Protein AF-0000000075206512 (afdb_homodimer)

InterPro domains:
  IPR005455 Profilin, eukaryotic type [PR00392] (3-12)
  IPR005455 Profilin, eukaryotic type [PR00392] (18-27)
  IPR005455 Profilin, eukaryotic type [PR00392] (36-56)
  IPR005455 Profilin, eukaryotic type [PR00392] (60-74)
  IPR005455 Profilin, eukaryotic type [PR00392] (108-125)
  IPR005455 Profilin, eukaryotic type [PR01640] (1-12)
  IPR005455 Profilin, eukaryotic type [PR01640] (24-37)
  IPR005455 Profilin, eukaryotic type [PR01640] (67-76)
  IPR005455 Profilin, eukaryotic type [PR01640] (79-94)
  IPR005455 Profilin, eukaryotic type [PR01640] (112-125)
  IPR005455 Profilin, eukaryotic type [PTHR11604] (1-125)
  IPR005455 Profilin, eukaryotic type [SM00392] (1-126)
  IPR005455 Profilin, eukaryotic type [cd00148] (2-126)
  IPR027310 Profilin conserved site [PS00414] (1-8)
  IPR036140 Profilin superfamily [SSF55770] (2-126)
  IPR048278 Profilin [PF00235] (1-126)

Organism: Armillaria gallica (NCBI:txid47427)

pLDDT: mean 97.28, std 2.45, range [83.38, 98.94]

Solvent-accessible surface area (backbone atoms only — not comparable to full-atom values): 12857 Å² total; per-residue (Å²): 131,56,60,48,46,48,39,52,44,59,38,38,36,31,74,41,28,74,41,35,34,35,29,35,66,88,55,60,77,71,26,53,36,90,90,57,56,65,48,72,68,37,50,49,50,56,50,50,24,59,76,40,40,70,57,34,53,73,72,28,47,58,54,59,90,40,71,24,45,44,74,47,60,50,86,50,38,38,34,29,32,47,88,71,24,35,35,46,32,37,51,42,79,48,34,32,41,39,36,30,28,46,63,92,44,50,62,84,67,34,46,56,48,56,48,4,48,37,41,33,36,40,73,75,72,43,132,56,61,50,48,47,37,52,44,60,38,38,35,30,74,42,28,74,42,32,34,34,30,35,67,90,55,61,76,69,26,52,36,89,89,56,58,63,48,72,67,37,51,47,51,57,50,50,24,60,77,40,39,69,57,33,53,72,71,28,46,56,55,60,89,40,70,24,44,44,75,46,62,51,86,50,40,37,34,28,32,48,88,70,24,34,36,45,32,38,52,41,78,47,33,32,41,40,34,29,28,47,63,89,44,49,64,83,69,33,47,56,48,55,47,4,46,35,39,34,36,40,73,75,73,42

Radius of gyration: 18.84 Å; Cα contacts (8 Å, |Δi|>4): 556; chains: 2; bounding box: 30×54×42 Å

Secondary structure (DSSP, 8-state):
--HHHIIIIIIGGGTS-SEEEEEETTS-EEEE-TT----HHHHHHHHHHTT-HHHHHHH-EEETTEEEEEEEE-SSEEEEEETTEEEEEEE-SSEEEEEEE-TT--HHHHHHHHHHHHHHHHHTT-/--HHHIIIIIIGGGTS-SEEEEEETTS-EEEE-TT----HHHHHHHHHHTT-HHHHHHH-EEETTEEEEEEEE-SSEEEEEETTEEEEEEE-SSEEEEEEE-TT--HHHHHHHHHHHHHHHHHTT-

Foldseek 3Di:
DAPQCCQVCLAVVLVFFPWKWKAWLVGDTRYIDPLFDFDRVLSVVVSVCLVPVVVCQPPAHDGSRDGWHWPDTDNAWTKTDDVQKIWIWGDAPTIIMITIGDPPRHCVSRVCSRVVVRVVCNVVPD/DAPQCCQVCLAVVLVFFPWKWKAWLVGDTRYIDPLFDFDRVLSVVVSVCLVPVVVCQPPAHDGSRDGWHWPDDDNAWTKTDDVQKIWIWGDAPTIIMITIGDPPRHCVSRVCSRVVVRVVCNVVPD

Sequence (252 aa):
MSWQTYVDTNLVGSGRISKAAIIGQQGGVWAASAGYNLSTEEQNAIINGYNDVTKVQASGIRVAGQKFFTLQANPRSIYGKKGADGIVIVKTKQAILVAEYVAPTQAPEATPIVEGLADYLINVGYMSWQTYVDTNLVGSGRISKAAIIGQQGGVWAASAGYNLSTEEQNAIINGYNDVTKVQASGIRVAGQKFFTLQANPRSIYGKKGADGIVIVKTKQAILVAEYVAPTQAPEATPIVEGLADYLINVGY

Nearest PDB structures (foldseek):
  3dav-assembly2_B  TM=9.816E-01  e=7.616E-16  Schizosaccharomyces pombe
  1f2k-assembly2_B  TM=9.737E-01  e=1.662E-15  Acanthamoeba castellanii
  1acf-assembly1_A  TM=9.802E-01  e=4.344E-15  Acanthamoeba castellanii
  1prq-assembly1_A  TM=9.781E-01  e=4.344E-15  Acanthamoeba castellanii
  1ypr-assembly2_B  TM=9.436E-01  e=1.533E-14  Saccharomyces cerevisiae

Structure (mmCIF, N/CA/C/O backbone):
data_AF-0000000075206512-model_v1
#
loop_
_entity.id
_entity.type
_entity.pdbx_description
1 polymer Profilin
#
loop_
_atom_site.group_PDB
_atom_site.id
_atom_site.type_symbol
_atom_site.label_atom_id
_atom_site.label_alt_id
_atom_site.label_comp_id
_atom_site.label_asym_id
_atom_site.label_entity_id
_atom_site.label_seq_id
_atom_site.pdbx_PDB_ins_code
_atom_site.Cartn_x
_atom_site.Cartn_y
_atom_site.Cartn_z
_atom_site.occupancy
_atom_site.B_iso_or_equiv
_atom_site.auth_seq_id
_atom_site.auth_comp_id
_atom_site.auth_asym_id
_atom_site.auth_atom_id
_atom_site.pdbx_PDB_model_num
ATOM 1 N N . MET A 1 1 ? 13.945 1.534 -4.648 1 83.38 1 MET A N 1
ATOM 2 C CA . MET A 1 1 ? 13.195 2.658 -5.207 1 83.38 1 MET A CA 1
ATOM 3 C C . MET A 1 1 ? 13.578 3.961 -4.512 1 83.38 1 MET A C 1
ATOM 5 O O . MET A 1 1 ? 14.055 3.947 -3.379 1 83.38 1 MET A O 1
ATOM 9 N N . SER A 1 2 ? 13.469 5.102 -5.379 1 94.19 2 SER A N 1
ATOM 10 C CA . SER A 1 2 ? 13.719 6.391 -4.75 1 94.19 2 SER A CA 1
ATOM 11 C C . SER A 1 2 ? 12.516 6.855 -3.936 1 94.19 2 SER A C 1
ATOM 13 O O . SER A 1 2 ? 11.414 6.336 -4.102 1 94.19 2 SER A O 1
ATOM 15 N N . TRP A 1 3 ? 12.781 7.727 -3.043 1 98.38 3 TRP A N 1
ATOM 16 C CA . TRP A 1 3 ? 11.688 8.297 -2.264 1 98.38 3 TRP A CA 1
ATOM 17 C C . TRP A 1 3 ? 10.688 9.008 -3.168 1 98.38 3 TRP A C 1
ATOM 19 O O . TRP A 1 3 ? 9.477 8.969 -2.916 1 98.38 3 TRP A O 1
ATOM 29 N N . GLN A 1 4 ? 11.219 9.656 -4.207 1 98.44 4 GLN A N 1
ATOM 30 C CA . GLN A 1 4 ? 10.359 10.352 -5.156 1 98.44 4 GLN A CA 1
ATOM 31 C C . GLN A 1 4 ? 9.445 9.375 -5.887 1 98.44 4 GLN A C 1
ATOM 33 O O . GLN A 1 4 ? 8.297 9.711 -6.207 1 98.44 4 GLN A O 1
ATOM 38 N N . THR A 1 5 ? 9.945 8.156 -6.074 1 97.12 5 THR A N 1
ATOM 39 C CA . THR A 1 5 ? 9.125 7.141 -6.727 1 97.12 5 THR A CA 1
ATOM 40 C C . THR A 1 5 ? 7.93 6.77 -5.859 1 97.12 5 THR A C 1
ATOM 42 O O . THR A 1 5 ? 6.82 6.586 -6.363 1 97.12 5 THR A O 1
ATOM 45 N N . TYR A 1 6 ? 8.102 6.656 -4.547 1 98.25 6 TYR A N 1
ATOM 46 C CA . TYR A 1 6 ? 6.996 6.344 -3.646 1 98.25 6 TYR A CA 1
ATOM 47 C C . TYR A 1 6 ? 5.918 7.418 -3.717 1 98.25 6 TYR A C 1
ATOM 49 O O . TYR A 1 6 ? 4.727 7.109 -3.748 1 98.25 6 TYR A O 1
ATOM 57 N N . VAL A 1 7 ? 6.398 8.68 -3.84 1 98.69 7 VAL A N 1
ATOM 58 C CA . VAL A 1 7 ? 5.449 9.781 -3.902 1 98.69 7 VAL A CA 1
ATOM 59 C C . VAL A 1 7 ? 4.73 9.773 -5.25 1 98.69 7 VAL A C 1
ATOM 61 O O . VAL A 1 7 ? 3.498 9.797 -5.305 1 98.69 7 VAL A O 1
ATOM 64 N N . ASP A 1 8 ? 5.512 9.633 -6.312 1 97.56 8 ASP A N 1
ATOM 65 C CA . ASP A 1 8 ? 4.969 9.805 -7.656 1 97.56 8 ASP A CA 1
ATOM 66 C C . ASP A 1 8 ? 4.121 8.602 -8.062 1 97.56 8 ASP A C 1
ATOM 68 O O . ASP A 1 8 ? 3.068 8.758 -8.688 1 97.56 8 ASP A O 1
ATOM 72 N N . THR A 1 9 ? 4.582 7.43 -7.688 1 95.5 9 THR A N 1
ATOM 73 C CA . THR A 1 9 ? 3.971 6.211 -8.211 1 95.5 9 THR A CA 1
ATOM 74 C C . THR A 1 9 ? 3.008 5.609 -7.191 1 95.5 9 THR A C 1
ATOM 76 O O . THR A 1 9 ? 1.847 5.344 -7.508 1 95.5 9 THR A O 1
ATOM 79 N N . ASN A 1 10 ? 3.361 5.473 -5.969 1 97.56 10 ASN A N 1
ATOM 80 C CA . ASN A 1 10 ? 2.568 4.73 -4.992 1 97.56 10 ASN A CA 1
ATOM 81 C C . ASN A 1 10 ? 1.482 5.605 -4.371 1 97.56 10 ASN A C 1
ATOM 83 O O . ASN A 1 10 ? 0.403 5.117 -4.035 1 97.56 10 ASN A O 1
ATOM 87 N N . LEU A 1 11 ? 1.772 6.883 -4.309 1 98.56 11 LEU A N 1
ATOM 88 C CA . LEU A 1 11 ? 0.787 7.758 -3.686 1 98.56 11 LEU A CA 1
ATOM 89 C C . LEU A 1 11 ? -0.009 8.516 -4.742 1 98.56 11 LEU A C 1
ATOM 91 O O . LEU A 1 11 ? -1.116 8.117 -5.102 1 98.56 11 LEU A O 1
ATOM 95 N N . VAL A 1 12 ? 0.622 9.43 -5.418 1 98.44 12 VAL A N 1
ATOM 96 C CA . VAL A 1 12 ? -0.086 10.266 -6.383 1 98.44 12 VAL A CA 1
ATOM 97 C C . VAL A 1 12 ? -0.506 9.422 -7.586 1 98.44 12 VAL A C 1
ATOM 99 O O . VAL A 1 12 ? -1.596 9.609 -8.133 1 98.44 12 VAL A O 1
ATOM 102 N N . GLY A 1 13 ? 0.347 8.516 -7.875 1 96.56 13 GLY A N 1
ATOM 103 C CA . GLY A 1 13 ? 0.083 7.676 -9.031 1 96.56 13 GLY A CA 1
ATOM 104 C C . GLY A 1 13 ? -1.124 6.773 -8.844 1 96.56 13 GLY A C 1
ATOM 105 O O . GLY A 1 13 ? -1.652 6.23 -9.82 1 96.56 13 GLY A O 1
ATOM 106 N N . SER A 1 14 ? -1.618 6.582 -7.621 1 96.81 14 SER A N 1
ATOM 107 C CA . SER A 1 14 ? -2.791 5.766 -7.328 1 96.81 14 SER A CA 1
ATOM 108 C C . SER A 1 14 ? -4.055 6.379 -7.918 1 96.81 14 SER A C 1
ATOM 110 O O . SER A 1 14 ? -5.07 5.699 -8.07 1 96.81 14 SER A O 1
ATOM 112 N N . GLY A 1 15 ? -4.023 7.703 -8.125 1 97.06 15 GLY A N 1
ATOM 113 C CA . GLY A 1 15 ? -5.195 8.422 -8.594 1 97.06 15 GLY A CA 1
ATOM 114 C C . GLY A 1 15 ? -6.133 8.836 -7.48 1 97.06 15 GLY A C 1
ATOM 115 O O . GLY A 1 15 ? -7.141 9.508 -7.723 1 97.06 15 GLY A O 1
ATOM 116 N N . ARG A 1 16 ? -5.746 8.484 -6.176 1 98.25 16 ARG A N 1
ATOM 117 C CA . ARG A 1 16 ? -6.605 8.797 -5.039 1 98.25 16 ARG A CA 1
ATOM 118 C C . ARG A 1 16 ? -5.941 9.812 -4.113 1 98.25 16 ARG A C 1
ATOM 120 O O . ARG A 1 16 ? -6.559 10.281 -3.156 1 98.25 16 ARG A O 1
ATOM 127 N N . ILE A 1 17 ? -4.699 10.094 -4.359 1 98.81 17 ILE A N 1
ATOM 128 C CA . ILE A 1 17 ? -3.934 11.086 -3.613 1 98.81 17 ILE A CA 1
ATOM 129 C C . ILE A 1 17 ? -3.604 12.273 -4.52 1 98.81 17 ILE A C 1
ATOM 131 O O . ILE A 1 17 ? -3.066 12.094 -5.613 1 98.81 17 ILE A O 1
ATOM 135 N N . SER A 1 18 ? -3.992 13.43 -4.09 1 98.81 18 SER A N 1
ATOM 136 C CA . SER A 1 18 ? -3.803 14.617 -4.918 1 98.81 18 SER A CA 1
ATOM 137 C C . SER A 1 18 ? -2.4 15.195 -4.746 1 98.81 18 SER A C 1
ATOM 139 O O . SER A 1 18 ? -1.79 15.656 -5.715 1 98.81 18 SER A O 1
ATOM 141 N N . LYS A 1 19 ? -1.868 15.234 -3.525 1 98.75 19 LYS A N 1
ATOM 142 C CA . LYS A 1 19 ? -0.533 15.695 -3.156 1 98.75 19 LYS A CA 1
ATOM 143 C C . LYS A 1 19 ? 0.029 14.883 -1.993 1 98.75 19 LYS A C 1
ATOM 145 O O . LYS A 1 19 ? -0.72 14.445 -1.117 1 98.75 19 LYS A O 1
ATOM 150 N N . ALA A 1 20 ? 1.335 14.812 -2.014 1 98.94 20 ALA A N 1
ATOM 151 C CA . ALA A 1 20 ? 1.933 14.055 -0.915 1 98.94 20 ALA A CA 1
ATOM 152 C C . ALA A 1 20 ? 3.389 14.461 -0.699 1 98.94 20 ALA A C 1
ATOM 154 O O . ALA A 1 20 ? 4.027 15.008 -1.6 1 98.94 20 ALA A O 1
ATOM 155 N N . ALA A 1 21 ? 3.871 14.219 0.402 1 98.94 21 ALA A N 1
ATOM 156 C CA . ALA A 1 21 ? 5.273 14.391 0.775 1 98.94 21 ALA A CA 1
ATOM 157 C C . ALA A 1 21 ? 5.711 13.312 1.765 1 98.94 21 ALA A C 1
ATOM 159 O O . ALA A 1 21 ? 4.883 12.758 2.49 1 98.94 21 ALA A O 1
ATOM 160 N N . ILE A 1 22 ? 6.898 13.008 1.696 1 98.94 22 ILE A N 1
ATOM 161 C CA . ILE A 1 22 ? 7.562 12.203 2.713 1 98.94 22 ILE A CA 1
ATOM 162 C C . ILE A 1 22 ? 8.609 13.039 3.439 1 98.94 22 ILE A C 1
ATOM 164 O O . ILE A 1 22 ? 9.508 13.602 2.811 1 98.94 22 ILE A O 1
ATOM 168 N N . ILE A 1 23 ? 8.453 13.141 4.738 1 98.88 23 ILE A N 1
ATOM 169 C CA . ILE A 1 23 ? 9.406 13.922 5.523 1 98.88 23 ILE A CA 1
ATOM 170 C C . ILE A 1 23 ? 10.102 13.016 6.543 1 98.88 23 ILE A C 1
ATOM 172 O O . ILE A 1 23 ? 9.555 11.977 6.93 1 98.88 23 ILE A O 1
ATOM 176 N N . GLY A 1 24 ? 11.258 13.422 6.965 1 98.69 24 GLY A N 1
ATOM 177 C CA . GLY A 1 24 ? 11.953 12.695 8.016 1 98.69 24 GLY A CA 1
ATOM 178 C C . GLY A 1 24 ? 11.5 13.07 9.406 1 98.69 24 GLY A C 1
ATOM 179 O O . GLY A 1 24 ? 11.219 14.234 9.68 1 98.69 24 GLY A O 1
ATOM 180 N N . GLN A 1 25 ? 11.523 12.07 10.305 1 98.12 25 GLN A N 1
ATOM 181 C CA . GLN A 1 25 ? 11.188 12.352 11.695 1 98.12 25 GLN A CA 1
ATOM 182 C C . GLN A 1 25 ? 12.242 13.234 12.352 1 98.12 25 GLN A C 1
ATOM 184 O O . GLN A 1 25 ? 11.977 13.867 13.375 1 98.12 25 GLN A O 1
ATOM 189 N N . GLN A 1 26 ? 13.398 13.242 11.797 1 97.31 26 GLN A N 1
ATOM 190 C CA . GLN A 1 26 ? 14.453 14.117 12.281 1 97.31 26 GLN A CA 1
ATOM 191 C C . GLN A 1 26 ? 14.469 15.438 11.508 1 97.31 26 GLN A C 1
ATOM 193 O O . GLN A 1 26 ? 15.375 16.266 11.695 1 97.31 26 GLN A O 1
ATOM 198 N N . GLY A 1 27 ? 13.602 15.586 10.641 1 96.62 27 GLY A N 1
ATOM 199 C CA . GLY A 1 27 ? 13.469 16.797 9.852 1 96.62 27 GLY A CA 1
ATOM 200 C C . GLY A 1 27 ? 13.836 16.609 8.391 1 96.62 27 GLY A C 1
ATOM 201 O O . GLY A 1 27 ? 14.5 15.633 8.039 1 96.62 27 GLY A O 1
ATOM 202 N N . GLY A 1 28 ? 13.297 17.547 7.551 1 98.38 28 GLY A N 1
ATOM 203 C CA . GLY A 1 28 ? 13.641 17.562 6.141 1 98.38 28 GLY A CA 1
ATOM 204 C C . GLY A 1 28 ? 12.625 16.859 5.266 1 98.38 28 GLY A C 1
ATOM 205 O O . GLY A 1 28 ? 12.023 15.867 5.688 1 98.38 28 GLY A O 1
ATOM 206 N N . VAL A 1 29 ? 12.461 17.375 4.066 1 98.81 29 VAL A N 1
ATOM 207 C CA . VAL A 1 29 ? 11.609 16.75 3.059 1 98.81 29 VAL A CA 1
ATOM 208 C C . VAL A 1 29 ? 12.445 15.805 2.197 1 98.81 29 VAL A C 1
ATOM 210 O O . VAL A 1 29 ? 13.43 16.219 1.584 1 98.81 29 VAL A O 1
ATOM 213 N N . TRP A 1 30 ? 12.086 14.531 2.242 1 98.88 30 TRP A N 1
ATOM 214 C CA . TRP A 1 30 ? 12.812 13.523 1.477 1 98.88 30 TRP A CA 1
ATOM 215 C C . TRP A 1 30 ? 12.297 13.445 0.044 1 98.88 30 TRP A C 1
ATOM 217 O O . TRP A 1 30 ? 13.047 13.125 -0.878 1 98.88 30 TRP A O 1
ATOM 227 N N . ALA A 1 31 ? 11.023 13.711 -0.166 1 98.88 31 ALA A N 1
ATOM 228 C CA . ALA A 1 31 ? 10.344 13.742 -1.458 1 98.88 31 ALA A CA 1
ATOM 229 C C . ALA A 1 31 ? 9 14.469 -1.356 1 98.88 31 ALA A C 1
ATOM 231 O O . ALA A 1 31 ? 8.391 14.516 -0.284 1 98.88 31 ALA A O 1
ATOM 232 N N . ALA A 1 32 ? 8.531 15 -2.443 1 98.88 32 ALA A N 1
ATOM 233 C CA . ALA A 1 32 ? 7.25 15.703 -2.439 1 98.88 32 ALA A CA 1
ATOM 234 C C . ALA A 1 32 ? 6.695 15.836 -3.854 1 98.88 32 ALA A C 1
ATOM 236 O O . ALA A 1 32 ? 7.453 15.867 -4.824 1 98.88 32 ALA A O 1
ATOM 237 N N . SER A 1 33 ? 5.414 15.953 -3.91 1 98.56 33 SER A N 1
ATOM 238 C CA . SER A 1 33 ? 4.762 16.359 -5.148 1 98.56 33 SER A CA 1
ATOM 239 C C . SER A 1 33 ? 5.199 17.766 -5.57 1 98.56 33 SER A C 1
ATOM 241 O O . SER A 1 33 ? 5.543 18.594 -4.727 1 98.56 33 SER A O 1
ATOM 243 N N . ALA A 1 34 ? 5.086 17.953 -6.918 1 97.56 34 ALA A N 1
ATOM 244 C CA . ALA A 1 34 ? 5.418 19.281 -7.43 1 97.56 34 ALA A CA 1
ATOM 245 C C . ALA A 1 34 ? 4.539 20.359 -6.785 1 97.56 34 ALA A C 1
ATOM 247 O O . ALA A 1 34 ? 3.316 20.203 -6.73 1 97.56 34 ALA A O 1
ATOM 248 N N . GLY A 1 35 ? 5.156 21.406 -6.266 1 97.38 35 GLY A N 1
ATOM 249 C CA . GLY A 1 35 ? 4.449 22.547 -5.703 1 97.38 35 GLY A CA 1
ATOM 250 C C . GLY A 1 35 ? 3.971 22.312 -4.285 1 97.38 35 GLY A C 1
ATOM 251 O O . GLY A 1 35 ? 3.379 23.188 -3.666 1 97.38 35 GLY A O 1
ATOM 252 N N . TYR A 1 36 ? 4.152 21.125 -3.771 1 98.56 36 TYR A N 1
ATOM 253 C CA . TYR A 1 36 ? 3.723 20.797 -2.416 1 98.56 36 TYR A CA 1
ATOM 254 C C . TYR A 1 36 ? 4.824 21.094 -1.407 1 98.56 36 TYR A C 1
ATOM 256 O O . TYR A 1 36 ? 5.477 20.172 -0.903 1 98.56 36 TYR A O 1
ATOM 264 N N . ASN A 1 37 ? 4.949 22.359 -1.015 1 98.25 37 ASN A N 1
ATOM 265 C CA . ASN A 1 37 ? 6.031 22.844 -0.165 1 98.25 37 ASN A CA 1
ATOM 266 C C . ASN A 1 37 ? 5.605 22.906 1.299 1 98.25 37 ASN A C 1
ATOM 268 O O . ASN A 1 37 ? 4.723 23.703 1.656 1 98.25 37 ASN A O 1
ATOM 272 N N . LEU A 1 38 ? 6.223 22.031 2.109 1 98.62 38 LEU A N 1
ATOM 273 C CA . LEU A 1 38 ? 6.031 22.094 3.555 1 98.62 38 LEU A CA 1
ATOM 274 C C . LEU A 1 38 ? 7.121 22.938 4.215 1 98.62 38 LEU A C 1
ATOM 276 O O . LEU A 1 38 ? 8.305 22.594 4.141 1 98.62 38 LEU A O 1
ATOM 280 N N . SER A 1 39 ? 6.699 23.984 4.82 1 98.5 39 SER A N 1
ATOM 281 C CA . SER A 1 39 ? 7.688 24.812 5.512 1 98.5 39 SER A CA 1
ATOM 282 C C . SER A 1 39 ? 8.336 24.047 6.664 1 98.5 39 SER A C 1
ATOM 284 O O . SER A 1 39 ? 7.801 23.031 7.117 1 98.5 39 SER A O 1
ATOM 286 N N . THR A 1 40 ? 9.5 24.531 7.145 1 98.31 40 THR A N 1
ATOM 287 C CA . THR A 1 40 ? 10.156 23.938 8.297 1 98.31 40 THR A CA 1
ATOM 288 C C . THR A 1 40 ? 9.234 23.938 9.516 1 98.31 40 THR A C 1
ATOM 290 O O . THR A 1 40 ? 9.195 22.969 10.281 1 98.31 40 THR A O 1
ATOM 293 N N . GLU A 1 41 ? 8.531 24.984 9.688 1 97.75 41 GLU A N 1
ATOM 294 C CA . GLU A 1 41 ? 7.594 25.094 10.805 1 97.75 41 GLU A CA 1
ATOM 295 C C . GLU A 1 41 ? 6.496 24.047 10.711 1 97.75 41 GLU A C 1
ATOM 297 O O . GLU A 1 41 ? 6.129 23.422 11.711 1 97.75 41 GLU A O 1
ATOM 302 N N . GLU A 1 42 ? 5.949 23.844 9.508 1 98.19 42 GLU A N 1
ATOM 303 C CA . GLU A 1 42 ? 4.902 22.844 9.305 1 98.19 42 GLU A CA 1
ATOM 304 C C . GLU A 1 42 ? 5.434 21.438 9.539 1 98.19 42 GLU A C 1
ATOM 306 O O . GLU A 1 42 ? 4.762 20.609 10.156 1 98.19 42 GLU A O 1
ATOM 311 N N . GLN A 1 43 ? 6.637 21.125 9.047 1 98.5 43 GLN A N 1
ATOM 312 C CA . GLN A 1 43 ? 7.273 19.828 9.297 1 98.5 43 GLN A CA 1
ATOM 313 C C . GLN A 1 43 ? 7.41 19.562 10.797 1 98.5 43 GLN A C 1
ATOM 315 O O . GLN A 1 43 ? 7.012 18.516 11.281 1 98.5 43 GLN A O 1
ATOM 320 N N . ASN A 1 44 ? 7.887 20.562 11.5 1 97.75 44 ASN A N 1
ATOM 321 C CA . ASN A 1 44 ? 8.102 20.406 12.938 1 97.75 44 ASN A CA 1
ATOM 322 C C . ASN A 1 44 ? 6.789 20.219 13.688 1 97.75 44 ASN A C 1
ATOM 324 O O . ASN A 1 44 ? 6.734 19.469 14.664 1 97.75 44 ASN A O 1
ATOM 328 N N . ALA A 1 45 ? 5.812 20.953 13.234 1 96.56 45 ALA A N 1
ATOM 329 C CA . ALA A 1 45 ? 4.512 20.797 13.875 1 96.56 45 ALA A CA 1
ATOM 330 C C . ALA A 1 45 ? 3.998 19.375 13.734 1 96.56 45 ALA A C 1
ATOM 332 O O . ALA A 1 45 ? 3.447 18.797 14.68 1 96.56 45 ALA A O 1
ATOM 333 N N . ILE A 1 46 ? 4.148 18.75 12.562 1 97.38 46 ILE A N 1
ATOM 334 C CA . ILE A 1 46 ? 3.719 17.375 12.328 1 97.38 46 ILE A CA 1
ATOM 335 C C . ILE A 1 46 ? 4.547 16.406 13.18 1 97.38 46 ILE A C 1
ATOM 337 O O . ILE A 1 46 ? 3.992 15.547 13.859 1 97.38 46 ILE A O 1
ATOM 341 N N . ILE A 1 47 ? 5.867 16.594 13.18 1 97.56 47 ILE A N 1
ATOM 342 C CA . ILE A 1 47 ? 6.773 15.742 13.938 1 97.56 47 ILE A CA 1
ATOM 343 C C . ILE A 1 47 ? 6.434 15.812 15.422 1 97.56 47 ILE A C 1
ATOM 345 O O . ILE A 1 47 ? 6.285 14.781 16.078 1 97.56 47 ILE A O 1
ATOM 349 N N . ASN A 1 48 ? 6.258 16.984 15.914 1 95.38 48 ASN A N 1
ATOM 350 C CA . ASN A 1 48 ? 5.941 17.188 17.328 1 95.38 48 ASN A CA 1
ATOM 351 C C . ASN A 1 48 ? 4.547 16.656 17.656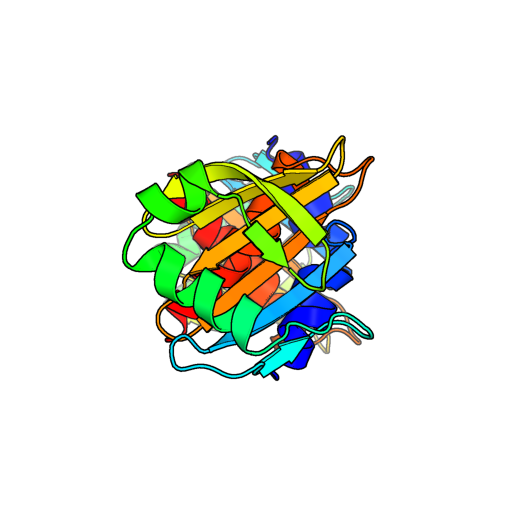 1 95.38 48 ASN A C 1
ATOM 353 O O . ASN A 1 48 ? 4.281 16.297 18.812 1 95.38 48 ASN A O 1
ATOM 357 N N . GLY A 1 49 ? 3.637 16.719 16.656 1 94.56 49 GLY A N 1
ATOM 358 C CA . GLY A 1 49 ? 2.301 16.172 16.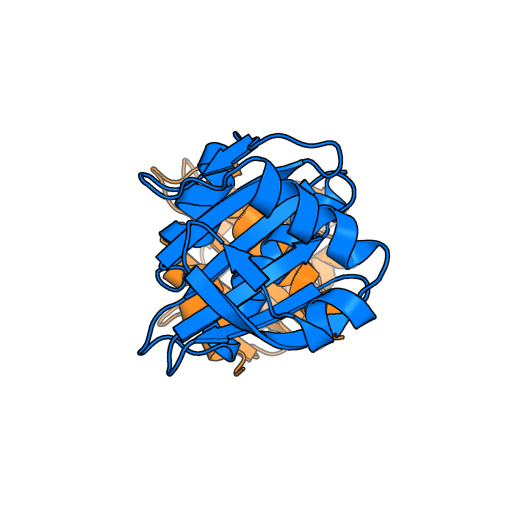828 1 94.56 49 GLY A CA 1
ATOM 359 C C . GLY A 1 49 ? 2.303 14.719 17.25 1 94.56 49 GLY A C 1
ATOM 360 O O . GLY A 1 49 ? 1.407 14.273 17.969 1 94.56 49 GLY A O 1
ATOM 361 N N . TYR A 1 50 ? 3.281 13.906 16.844 1 95.88 50 TYR A N 1
ATOM 362 C CA . TYR A 1 50 ? 3.371 12.5 17.203 1 95.88 50 TYR A CA 1
ATOM 363 C C . TYR A 1 50 ? 4.008 12.312 18.562 1 95.88 50 TYR A C 1
ATOM 365 O O . TYR A 1 50 ? 3.943 11.234 19.156 1 95.88 50 TYR A O 1
ATOM 373 N N . ASN A 1 51 ? 4.602 13.32 19.078 1 92.44 51 ASN A N 1
ATOM 374 C CA . ASN A 1 51 ? 5.086 13.289 20.453 1 92.44 51 ASN A CA 1
ATOM 375 C C . ASN A 1 51 ? 3.969 13.594 21.438 1 92.44 51 ASN A C 1
ATOM 377 O O . ASN A 1 51 ? 4.02 13.148 22.594 1 92.44 51 ASN A O 1
ATOM 381 N N . ASP A 1 52 ? 2.975 14.383 21.031 1 91.31 52 ASP A N 1
ATOM 382 C CA . ASP A 1 52 ? 1.793 14.75 21.812 1 91.31 52 ASP A CA 1
ATOM 383 C C . ASP A 1 52 ? 0.575 14.914 20.906 1 91.31 52 ASP A C 1
ATOM 385 O O . ASP A 1 52 ? 0.28 16.031 20.438 1 91.31 52 ASP A O 1
ATOM 389 N N . VAL A 1 53 ? -0.158 13.914 20.734 1 89.12 53 VAL A N 1
ATOM 390 C CA . VAL A 1 53 ? -1.231 13.883 19.75 1 89.12 53 VAL A CA 1
ATOM 391 C C . VAL A 1 53 ? -2.375 14.789 20.203 1 89.12 53 VAL A C 1
ATOM 393 O O . VAL A 1 53 ? -3.189 15.227 19.375 1 89.12 53 VAL A O 1
ATOM 396 N N . THR A 1 54 ? -2.459 15.102 21.531 1 90.19 54 THR A N 1
ATOM 397 C CA . THR A 1 54 ? -3.529 15.945 22.047 1 90.19 54 THR A CA 1
ATOM 398 C C . THR A 1 54 ? -3.408 17.359 21.5 1 90.19 54 THR A C 1
ATOM 400 O O . THR A 1 54 ? -4.414 18.047 21.297 1 90.19 54 THR A O 1
ATOM 403 N N . LYS A 1 55 ? -2.252 17.797 21.188 1 88.94 55 LYS A N 1
ATOM 404 C CA . LYS A 1 55 ? -2.035 19.156 20.688 1 88.94 55 LYS A CA 1
ATOM 405 C C . LYS A 1 55 ? -2.549 19.297 19.25 1 88.94 55 LYS A C 1
ATOM 407 O O . LYS A 1 55 ? -3.178 20.297 18.906 1 88.94 55 LYS A O 1
ATOM 412 N N . VAL A 1 56 ? -2.316 18.281 18.406 1 92.5 56 VAL A N 1
ATOM 413 C CA . VAL A 1 56 ? -2.74 18.344 17.016 1 92.5 56 VAL A CA 1
ATOM 414 C C . VAL A 1 56 ? -4.258 18.188 16.922 1 92.5 56 VAL A C 1
ATOM 416 O O . VAL A 1 56 ? -4.895 18.75 16.031 1 92.5 56 VAL A O 1
ATOM 419 N N . GLN A 1 57 ? -4.781 17.5 17.938 1 90.12 57 GLN A N 1
ATOM 420 C CA . GLN A 1 57 ? -6.23 17.328 18 1 90.12 57 GLN A CA 1
ATOM 421 C C . GLN A 1 57 ? -6.93 18.656 18.234 1 90.12 57 GLN A C 1
ATOM 423 O O . GLN A 1 57 ? -7.984 18.938 17.656 1 90.12 57 GLN A O 1
ATOM 428 N N . ALA A 1 58 ? -6.316 19.5 19.016 1 89.94 58 ALA A N 1
ATOM 429 C CA . ALA A 1 58 ? -6.91 20.781 19.391 1 89.94 58 ALA A CA 1
ATOM 430 C C . ALA A 1 58 ? -6.633 21.844 18.328 1 89.94 58 ALA A C 1
ATOM 432 O O . ALA A 1 58 ? -7.52 22.641 17.984 1 89.94 58 ALA A O 1
ATOM 433 N N . SER A 1 59 ? -5.504 21.891 17.719 1 93.44 59 SER A N 1
ATOM 434 C CA . SER A 1 59 ? -5.059 23.016 16.891 1 93.44 59 SER A CA 1
ATOM 435 C C . SER A 1 59 ? -5.32 22.75 15.414 1 93.44 59 SER A C 1
ATOM 437 O O . SER A 1 59 ? -5.301 23.688 14.602 1 93.44 59 SER A O 1
ATOM 439 N N . GLY A 1 60 ? -5.555 21.547 15.016 1 96.5 60 GLY A N 1
ATOM 440 C CA . GLY A 1 60 ? -5.566 21.188 13.602 1 96.5 60 GLY A CA 1
ATOM 441 C C . GLY A 1 60 ? -4.176 21 13.023 1 96.5 60 GLY A C 1
ATOM 442 O O . GLY A 1 60 ? -3.184 21.047 13.75 1 96.5 60 GLY A O 1
ATOM 443 N N . ILE A 1 61 ? -4.129 20.734 11.766 1 95.75 61 ILE A N 1
ATOM 444 C CA . ILE A 1 61 ? -2.881 20.469 11.055 1 95.75 61 ILE A CA 1
ATOM 445 C C . ILE A 1 61 ? -2.721 21.438 9.898 1 95.75 61 ILE A C 1
ATOM 447 O O . ILE A 1 61 ? -3.635 21.609 9.086 1 95.75 61 ILE A O 1
ATOM 451 N N . ARG A 1 62 ? -1.637 22.141 9.844 1 97.75 62 ARG A N 1
ATOM 452 C CA . ARG A 1 62 ? -1.346 23 8.703 1 97.75 62 ARG A CA 1
ATOM 453 C C . ARG A 1 62 ? -0.286 22.375 7.801 1 97.75 62 ARG A C 1
ATOM 455 O O . ARG A 1 62 ? 0.792 22 8.266 1 97.75 62 ARG A O 1
ATOM 462 N N . VAL A 1 63 ? -0.593 22.25 6.574 1 98.31 63 VAL A N 1
ATOM 463 C CA . VAL A 1 63 ? 0.319 21.703 5.582 1 98.31 63 VAL A CA 1
ATOM 464 C C . VAL A 1 63 ? 0.271 22.531 4.309 1 98.31 63 VAL A C 1
ATOM 466 O O . VAL A 1 63 ? -0.8 22.75 3.732 1 98.31 63 VAL A O 1
ATOM 469 N N . ALA A 1 64 ? 1.467 23.016 3.861 1 98.44 64 ALA A N 1
ATOM 470 C CA . ALA A 1 64 ? 1.616 23.812 2.656 1 98.44 64 ALA A CA 1
ATOM 471 C C . ALA A 1 64 ? 0.643 25 2.662 1 98.44 64 ALA A C 1
ATOM 473 O O . ALA A 1 64 ? -0.018 25.266 1.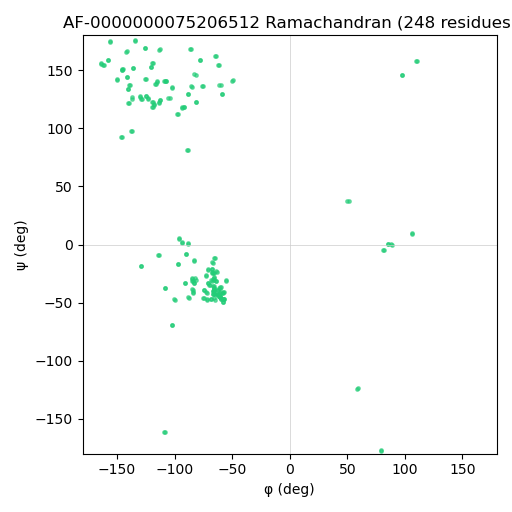656 1 98.44 64 ALA A O 1
ATOM 474 N N . GLY A 1 65 ? 0.465 25.531 3.791 1 97.69 65 GLY A N 1
ATOM 475 C CA . GLY A 1 65 ? -0.314 26.75 3.938 1 97.69 65 GLY A CA 1
ATOM 476 C C . GLY A 1 65 ? -1.797 26.484 4.125 1 97.69 65 GLY A C 1
ATOM 477 O O . GLY A 1 65 ? -2.582 27.422 4.27 1 97.69 65 GLY A O 1
ATOM 478 N N . GLN A 1 66 ? -2.262 25.266 4.16 1 97.81 66 GLN A N 1
ATOM 479 C CA . GLN A 1 66 ? -3.666 24.906 4.344 1 97.81 66 GLN A CA 1
ATOM 480 C C . GLN A 1 66 ? -3.9 24.281 5.711 1 97.81 66 GLN A C 1
ATOM 482 O O . GLN A 1 66 ? -3.084 23.484 6.18 1 97.81 66 GLN A O 1
ATOM 487 N N . LYS A 1 67 ? -5.02 24.672 6.258 1 98.19 67 LYS A N 1
ATOM 488 C CA . LYS A 1 67 ? -5.359 24.094 7.559 1 98.19 67 LYS A CA 1
ATOM 489 C C . LYS A 1 67 ? -6.41 23 7.418 1 98.19 67 LYS A C 1
ATOM 491 O O . LYS A 1 67 ? -7.391 23.156 6.688 1 98.19 67 LYS A O 1
ATOM 496 N N . PHE A 1 68 ? -6.23 21.875 8.086 1 98.5 68 PHE A N 1
ATOM 497 C CA . PHE A 1 68 ? -7.164 20.766 8.195 1 98.5 68 PHE A CA 1
ATOM 498 C C . PHE A 1 68 ? -7.633 20.578 9.633 1 98.5 68 PHE A C 1
ATOM 500 O O . PHE A 1 68 ? -6.836 20.703 10.57 1 98.5 68 PHE A O 1
ATOM 507 N N . PHE A 1 69 ? -8.859 20.297 9.75 1 97.81 69 PHE A N 1
ATOM 508 C CA . PHE A 1 69 ? -9.383 19.875 11.039 1 97.81 69 PHE A CA 1
ATOM 509 C C . PHE A 1 69 ? -8.977 18.438 11.344 1 97.81 69 PHE A C 1
ATOM 511 O O . PHE A 1 69 ? -9.102 17.562 10.484 1 97.81 69 PHE A O 1
ATOM 518 N N . THR A 1 70 ? -8.547 18.234 12.633 1 97.81 70 THR A N 1
ATOM 519 C CA . THR A 1 70 ? -8.141 16.891 12.992 1 97.81 70 THR A CA 1
ATOM 520 C C . THR A 1 70 ? -9.359 16.016 13.32 1 97.81 70 THR A C 1
ATOM 522 O O . THR A 1 70 ? -10.172 16.391 14.18 1 97.81 70 THR A O 1
ATOM 525 N N . LEU A 1 71 ? -9.5 14.977 12.656 1 97.25 71 LEU A N 1
ATOM 526 C CA . LEU A 1 71 ? -10.578 14.031 12.938 1 97.25 71 LEU A CA 1
ATOM 527 C C . LEU A 1 71 ? -10.148 13.008 13.984 1 97.25 71 LEU A C 1
ATOM 529 O O . LEU A 1 71 ? -10.93 12.648 14.859 1 97.25 71 LEU A O 1
ATOM 533 N N . GLN A 1 72 ? -9.039 12.508 13.844 1 96.38 72 GLN A N 1
ATOM 534 C CA . GLN A 1 72 ? -8.445 11.5 14.719 1 96.38 72 GLN A CA 1
ATOM 535 C C . GLN A 1 72 ? -6.926 11.625 14.758 1 96.38 72 GLN A C 1
ATOM 537 O O . GLN A 1 72 ? -6.297 11.922 13.742 1 96.38 72 GLN A O 1
ATOM 542 N N . ALA A 1 73 ? -6.371 11.398 15.922 1 96.12 73 ALA A N 1
ATOM 543 C CA . ALA A 1 73 ? -4.922 11.383 16.109 1 96.12 73 ALA A CA 1
ATOM 544 C C . ALA A 1 73 ? -4.5 10.266 17.062 1 96.12 73 ALA A C 1
ATOM 546 O O . ALA A 1 73 ? -5.023 10.164 18.172 1 96.12 73 ALA A O 1
ATOM 547 N N . ASN A 1 74 ? -3.701 9.445 16.578 1 95.44 74 ASN A N 1
ATOM 548 C CA . ASN A 1 74 ? -3.105 8.398 17.391 1 95.44 74 ASN A CA 1
ATOM 549 C C . ASN A 1 74 ? -1.605 8.273 17.141 1 95.44 74 ASN A C 1
ATOM 551 O O . ASN A 1 74 ? -1.051 8.984 16.297 1 95.44 74 ASN A O 1
ATOM 555 N N . PRO A 1 75 ? -0.86 7.457 17.828 1 95.44 75 PRO A N 1
ATOM 556 C CA . PRO A 1 75 ? 0.601 7.445 17.719 1 95.44 75 PRO A CA 1
ATOM 557 C C . PRO A 1 75 ? 1.094 7.02 16.344 1 95.44 75 PRO A C 1
ATOM 559 O O . PRO A 1 75 ? 2.273 7.191 16.031 1 95.44 75 PRO A O 1
ATOM 562 N N . ARG A 1 76 ? 0.213 6.508 15.523 1 96.5 76 ARG A N 1
ATOM 563 C CA . ARG A 1 76 ? 0.606 6.035 14.195 1 96.5 76 ARG A CA 1
ATOM 564 C C . ARG A 1 76 ? 0.088 6.965 13.109 1 96.5 76 ARG A C 1
ATOM 566 O O . ARG A 1 76 ? 0.77 7.199 12.109 1 96.5 76 ARG A O 1
ATOM 573 N N . SER A 1 77 ? -1.066 7.465 13.312 1 97.75 77 SER A N 1
ATOM 574 C CA . SER A 1 77 ? -1.758 8.117 12.203 1 97.75 77 SER A CA 1
ATOM 575 C C . SER A 1 77 ? -2.498 9.367 12.672 1 97.75 77 SER A C 1
ATOM 577 O O . SER A 1 77 ? -3.025 9.398 13.789 1 97.75 77 SER A O 1
ATOM 579 N N . ILE A 1 78 ? -2.516 10.344 11.852 1 98 78 ILE A N 1
ATOM 580 C CA . ILE A 1 78 ? -3.322 11.547 12.008 1 98 78 ILE A CA 1
ATOM 581 C C . ILE A 1 78 ? -4.184 11.75 10.758 1 98 78 ILE A C 1
ATOM 583 O O . ILE A 1 78 ? -3.684 11.672 9.633 1 98 78 ILE A O 1
ATOM 587 N N . TYR A 1 79 ? -5.441 11.922 10.969 1 98.44 79 TYR A N 1
ATOM 588 C CA . TYR A 1 79 ? -6.398 12.164 9.898 1 98.44 79 TYR A CA 1
ATOM 589 C C . TYR A 1 79 ? -7.043 13.531 10.039 1 98.44 79 TYR A C 1
ATOM 591 O O . TYR A 1 79 ? -7.363 13.969 11.148 1 98.44 79 TYR A O 1
ATOM 599 N N . GLY A 1 80 ? -7.195 14.203 8.961 1 98.5 80 GLY A N 1
ATOM 600 C CA . GLY A 1 80 ? -7.812 15.523 8.984 1 98.5 80 GLY A CA 1
ATOM 601 C C . GLY A 1 80 ? -8.711 15.781 7.793 1 98.5 80 GLY A C 1
ATOM 602 O O . GLY A 1 80 ? -8.68 15.031 6.809 1 98.5 80 GLY A O 1
ATOM 603 N N . LYS A 1 81 ? -9.508 16.844 7.93 1 98.56 81 LYS A N 1
ATOM 604 C CA . LYS A 1 81 ? -10.438 17.234 6.871 1 98.56 81 LYS A CA 1
ATOM 605 C C . LYS A 1 81 ? -10.398 18.75 6.645 1 98.56 81 LYS A C 1
ATOM 607 O O . LYS A 1 81 ? -10.133 19.516 7.57 1 98.56 81 LYS A O 1
ATOM 612 N N . LYS A 1 82 ? -10.688 19.219 5.453 1 98.5 82 LYS A N 1
ATOM 613 C CA . LYS A 1 82 ? -11 20.578 5.012 1 98.5 82 LYS A CA 1
ATOM 614 C C . LYS A 1 82 ? -12.164 20.578 4.023 1 98.5 82 LYS A C 1
ATOM 616 O O . LYS A 1 82 ? -11.969 20.359 2.824 1 98.5 82 LYS A O 1
ATOM 621 N N . GLY A 1 83 ? -13.367 20.859 4.531 1 97.81 83 GLY A N 1
ATOM 622 C CA . GLY A 1 83 ? -14.547 20.594 3.711 1 97.81 83 GLY A CA 1
ATOM 623 C C . GLY A 1 83 ? -14.68 19.156 3.295 1 97.81 83 GLY A C 1
ATOM 624 O O . GLY A 1 83 ? -14.672 18.25 4.141 1 97.81 83 GLY A O 1
ATOM 625 N N . ALA A 1 84 ? -14.766 18.938 1.997 1 98.31 84 ALA A N 1
ATOM 626 C CA . ALA A 1 84 ? -14.914 17.578 1.477 1 98.31 84 ALA A CA 1
ATOM 627 C C . ALA A 1 84 ? -13.555 16.938 1.216 1 98.31 84 ALA A C 1
ATOM 629 O O . ALA A 1 84 ? -13.461 15.742 0.953 1 98.31 84 ALA A O 1
ATOM 630 N N . ASP A 1 85 ? -12.508 17.688 1.316 1 98.81 85 ASP A N 1
ATOM 631 C CA . ASP A 1 85 ? -11.148 17.203 1.122 1 98.81 85 ASP A CA 1
ATOM 632 C C . ASP A 1 85 ? -10.578 16.625 2.418 1 98.81 85 ASP A C 1
ATOM 634 O O . ASP A 1 85 ? -11.195 16.75 3.48 1 98.81 85 ASP A O 1
ATOM 638 N N . GLY A 1 86 ? -9.445 15.93 2.312 1 98.81 86 GLY A N 1
ATOM 639 C CA . GLY A 1 86 ? -8.867 15.398 3.539 1 98.81 86 GLY A CA 1
ATOM 640 C C . GLY A 1 86 ? -7.375 15.148 3.434 1 98.81 86 GLY A C 1
ATOM 641 O O . GLY A 1 86 ? -6.773 15.375 2.383 1 98.81 86 GLY A O 1
ATOM 642 N N . ILE A 1 87 ? -6.805 14.781 4.57 1 98.88 87 ILE A N 1
ATOM 643 C CA . ILE A 1 87 ? -5.379 14.5 4.676 1 98.88 87 ILE A CA 1
ATOM 644 C C . ILE A 1 87 ? -5.164 13.266 5.559 1 98.88 87 ILE A C 1
ATOM 646 O O . ILE A 1 87 ? -5.883 13.07 6.539 1 98.88 87 ILE A O 1
ATOM 650 N N . VAL A 1 88 ? -4.277 12.406 5.137 1 98.88 88 VAL A N 1
ATOM 651 C CA . VAL A 1 88 ? -3.822 11.234 5.883 1 98.88 88 VAL A CA 1
ATOM 652 C C . VAL A 1 88 ? -2.326 11.359 6.164 1 98.88 88 VAL A C 1
ATOM 654 O O . VAL A 1 88 ? -1.524 11.508 5.238 1 98.88 88 VAL A O 1
ATOM 657 N N . ILE A 1 89 ? -1.949 11.359 7.41 1 98.88 89 ILE A N 1
ATOM 658 C CA . ILE A 1 89 ? -0.557 11.438 7.84 1 98.88 89 ILE A CA 1
ATOM 659 C C . ILE A 1 89 ? -0.197 10.188 8.641 1 98.88 89 ILE A C 1
ATOM 661 O O . ILE A 1 89 ? -0.853 9.867 9.633 1 98.88 89 ILE A O 1
ATOM 665 N N . VAL A 1 90 ? 0.812 9.477 8.188 1 98.88 90 VAL A N 1
ATOM 666 C CA . VAL A 1 90 ? 1.142 8.203 8.82 1 98.88 90 VAL A CA 1
ATOM 667 C C . VAL A 1 90 ? 2.635 8.156 9.148 1 98.88 90 VAL A C 1
ATOM 669 O O . VAL A 1 90 ? 3.471 8.422 8.281 1 98.88 90 VAL A O 1
ATOM 672 N N . LYS A 1 91 ? 2.893 7.859 10.375 1 98.62 91 LYS A N 1
ATOM 673 C CA . LYS A 1 91 ? 4.27 7.762 10.852 1 98.62 91 LYS A CA 1
ATOM 674 C C . LYS A 1 91 ? 4.844 6.371 10.586 1 98.62 91 LYS A C 1
ATOM 676 O O . LYS A 1 91 ? 4.156 5.367 10.773 1 98.62 91 LYS A O 1
ATOM 681 N N . THR A 1 92 ? 6.078 6.277 10.094 1 98.56 92 THR A N 1
ATOM 682 C CA . THR A 1 92 ? 6.848 5.043 10 1 98.56 92 THR A CA 1
ATOM 683 C C . THR A 1 92 ? 7.988 5.035 11.016 1 98.56 92 THR A C 1
ATOM 685 O O . THR A 1 92 ? 7.934 5.742 12.023 1 98.56 92 THR A O 1
ATOM 688 N N . LYS A 1 93 ? 9.016 4.172 10.828 1 98.38 93 LYS A N 1
ATOM 689 C CA . LYS A 1 93 ? 10.125 4.117 11.773 1 98.38 93 LYS A CA 1
ATOM 690 C C . LYS A 1 93 ? 11 5.363 11.672 1 98.38 93 LYS A C 1
ATOM 692 O O . LYS A 1 93 ? 11.492 5.867 12.68 1 98.38 93 LYS A O 1
ATOM 697 N N . GLN A 1 94 ? 11.125 5.93 10.398 1 98.5 94 GLN A N 1
ATOM 698 C CA . GLN A 1 94 ? 12.07 7.027 10.203 1 98.5 94 GLN A CA 1
ATOM 699 C C . GLN A 1 94 ? 11.398 8.211 9.516 1 98.5 94 GLN A C 1
ATOM 701 O O . GLN A 1 94 ? 11.938 9.32 9.523 1 98.5 94 GLN A O 1
ATOM 706 N N . ALA A 1 95 ? 10.281 7.953 8.883 1 98.75 95 ALA A N 1
ATOM 707 C CA . ALA A 1 95 ? 9.656 8.969 8.039 1 98.75 95 ALA A CA 1
ATOM 708 C C . ALA A 1 95 ? 8.203 9.195 8.453 1 98.75 95 ALA A C 1
ATOM 710 O O . ALA A 1 95 ? 7.664 8.469 9.289 1 98.75 95 ALA A O 1
ATOM 711 N N . ILE A 1 96 ? 7.664 10.188 7.938 1 98.88 96 ILE A N 1
ATOM 712 C CA . ILE A 1 96 ? 6.238 10.492 8.016 1 98.88 96 ILE A CA 1
ATOM 713 C C . ILE A 1 96 ? 5.684 10.75 6.621 1 98.88 96 ILE A C 1
ATOM 715 O O . ILE A 1 96 ? 6.242 11.547 5.863 1 98.88 96 ILE A O 1
ATOM 719 N N . LEU A 1 97 ? 4.66 10.016 6.262 1 98.94 97 LEU A N 1
ATOM 720 C CA . LEU A 1 97 ? 3.955 10.25 5.004 1 98.94 97 LEU A CA 1
ATOM 721 C C . LEU A 1 97 ? 2.84 11.273 5.191 1 98.94 97 LEU A C 1
ATOM 723 O O . LEU A 1 97 ? 2.041 11.164 6.125 1 98.94 97 LEU A O 1
ATOM 727 N N . VAL A 1 98 ? 2.791 12.258 4.371 1 98.94 98 VAL A N 1
ATOM 728 C CA . VAL A 1 98 ? 1.759 13.289 4.352 1 98.94 98 VAL A CA 1
ATOM 729 C C . VAL A 1 98 ? 1.032 13.266 3.01 1 98.94 98 VAL A C 1
ATOM 731 O O . VAL A 1 98 ? 1.638 13.523 1.966 1 98.94 98 VAL A O 1
ATOM 734 N N . ALA A 1 99 ? -0.26 13.008 2.994 1 98.94 99 ALA A N 1
ATOM 735 C CA . ALA A 1 99 ? -0.968 12.852 1.726 1 98.94 99 ALA A CA 1
ATOM 736 C C . ALA A 1 99 ? -2.35 13.492 1.787 1 98.94 99 ALA A C 1
ATOM 738 O O . ALA A 1 99 ? -3.104 13.273 2.738 1 98.94 99 ALA A O 1
ATOM 739 N N . GLU A 1 100 ? -2.645 14.234 0.749 1 98.94 100 GLU A N 1
ATOM 740 C CA . GLU A 1 100 ? -3.955 14.867 0.64 1 98.94 100 GLU A CA 1
ATOM 741 C C . GLU A 1 100 ? -4.809 14.195 -0.427 1 98.94 100 GLU A C 1
ATOM 743 O O . GLU A 1 100 ? -4.301 13.789 -1.474 1 98.94 100 GLU A O 1
ATOM 748 N N . TYR A 1 101 ? -6.078 14.062 -0.131 1 98.88 101 TYR A N 1
ATOM 749 C CA . TYR A 1 101 ? -7.047 13.664 -1.149 1 98.88 101 TYR A CA 1
ATOM 750 C C . TYR A 1 101 ? -8.133 14.727 -1.312 1 98.88 101 TYR A C 1
ATOM 752 O O . TYR A 1 101 ? -8.422 15.469 -0.376 1 98.88 101 TYR A O 1
ATOM 760 N N . VAL A 1 102 ? -8.68 14.789 -2.451 1 98.75 102 VAL A N 1
ATOM 761 C CA . VAL A 1 102 ? -9.664 15.812 -2.785 1 98.75 102 VAL A CA 1
ATOM 762 C C . VAL A 1 102 ? -10.945 15.148 -3.291 1 98.75 102 VAL A C 1
ATOM 764 O O . VAL A 1 102 ? -10.891 14.148 -4.012 1 98.75 102 VAL A O 1
ATOM 767 N N . ALA A 1 103 ? -12.047 15.766 -2.896 1 98.38 103 ALA A N 1
ATOM 768 C CA . ALA A 1 103 ? -13.312 15.297 -3.451 1 98.38 103 ALA A CA 1
ATOM 769 C C . ALA A 1 103 ? -13.242 15.188 -4.973 1 98.38 103 ALA A C 1
ATOM 771 O O . ALA A 1 103 ? -12.609 16.016 -5.629 1 98.38 103 ALA A O 1
ATOM 772 N N . PRO A 1 104 ? -13.859 14.133 -5.512 1 98.31 104 PRO A N 1
ATOM 773 C CA . PRO A 1 104 ? -14.844 13.234 -4.902 1 98.31 104 PRO A CA 1
ATOM 774 C C . PRO A 1 104 ? -14.203 12.055 -4.18 1 98.31 104 PRO A C 1
ATOM 776 O O . PRO A 1 104 ? -14.914 11.219 -3.604 1 98.31 104 PRO A O 1
ATOM 779 N N . THR A 1 105 ? -12.828 11.93 -4.137 1 98.12 105 THR A N 1
ATOM 780 C CA . THR A 1 105 ? -12.18 10.883 -3.355 1 98.12 105 THR A CA 1
ATOM 781 C C . THR A 1 105 ? -12.539 11.008 -1.878 1 98.12 105 THR A C 1
ATOM 783 O O . THR A 1 105 ? -12.562 12.117 -1.333 1 98.12 105 THR A O 1
ATOM 786 N N . GLN A 1 106 ? -12.797 9.852 -1.323 1 97.62 106 GLN A N 1
ATOM 787 C CA . GLN A 1 106 ? -13.133 9.82 0.097 1 97.62 106 GLN A CA 1
ATOM 788 C C . GLN A 1 106 ? -12.047 9.102 0.9 1 97.62 106 GLN A C 1
ATOM 790 O O . GLN A 1 106 ? -11.227 8.375 0.336 1 97.62 106 GLN A O 1
ATOM 795 N N . ALA A 1 107 ? -12.094 9.219 2.205 1 97.62 107 ALA A N 1
ATOM 796 C CA . ALA A 1 107 ? -11.078 8.695 3.117 1 97.62 107 ALA A CA 1
ATOM 797 C C . ALA A 1 107 ? -10.914 7.188 2.951 1 97.62 107 ALA A C 1
ATOM 799 O O . ALA A 1 107 ? -9.797 6.68 2.887 1 97.62 107 ALA A O 1
ATOM 800 N N . PRO A 1 108 ? -12.023 6.484 2.811 1 95.81 108 PRO A N 1
ATOM 801 C CA . PRO A 1 108 ? -11.867 5.031 2.729 1 95.81 108 PRO A CA 1
ATOM 802 C C . PRO A 1 108 ? -11.078 4.59 1.497 1 95.81 108 PRO A C 1
ATOM 804 O O . PRO A 1 108 ? -10.477 3.51 1.498 1 95.81 108 PRO A O 1
ATOM 807 N N . GLU A 1 109 ? -11.055 5.449 0.449 1 96.44 109 GLU A N 1
ATOM 808 C CA . GLU A 1 109 ? -10.305 5.145 -0.766 1 96.44 109 GLU A CA 1
ATOM 809 C C . GLU A 1 109 ? -8.828 5.523 -0.618 1 96.44 109 GLU A C 1
ATOM 811 O O . GLU A 1 109 ? -7.957 4.871 -1.189 1 96.44 109 GLU A O 1
ATOM 816 N N . ALA A 1 110 ? -8.531 6.586 0.13 1 98.31 110 ALA A N 1
ATOM 817 C CA . ALA A 1 110 ? -7.199 7.176 0.205 1 98.31 110 ALA A CA 1
ATOM 818 C C . ALA A 1 110 ? -6.391 6.559 1.342 1 98.31 110 ALA A C 1
ATOM 820 O O . ALA A 1 110 ? -5.188 6.324 1.199 1 98.31 110 ALA A O 1
ATOM 821 N N . THR A 1 111 ? -7.066 6.191 2.404 1 98.25 111 THR A N 1
ATOM 822 C CA . THR A 1 111 ? -6.395 5.809 3.641 1 98.25 111 THR A CA 1
ATOM 823 C C . THR A 1 111 ? -5.602 4.516 3.451 1 98.25 111 THR A C 1
ATOM 825 O O . THR A 1 111 ? -4.426 4.445 3.814 1 98.25 111 THR A O 1
ATOM 828 N N . PRO A 1 112 ? -6.172 3.514 2.75 1 97.56 112 PRO A N 1
ATOM 829 C CA . PRO A 1 112 ? -5.406 2.275 2.596 1 97.56 112 PRO A CA 1
ATOM 830 C C . PRO A 1 112 ? -4.164 2.455 1.729 1 97.56 112 PRO A C 1
ATOM 832 O O . PRO A 1 112 ? -3.178 1.731 1.898 1 97.56 112 PRO A O 1
ATOM 835 N N . ILE A 1 113 ? -4.188 3.447 0.886 1 98.31 113 ILE A N 1
ATOM 836 C CA . ILE A 1 113 ? -3.035 3.723 0.037 1 98.31 113 ILE A CA 1
ATOM 837 C C . ILE A 1 113 ? -1.875 4.227 0.891 1 98.31 113 ILE A C 1
ATOM 839 O O . ILE A 1 113 ? -0.764 3.695 0.815 1 98.31 113 ILE A O 1
ATOM 843 N N . VAL A 1 114 ? -2.139 5.125 1.75 1 98.88 114 VAL A N 1
ATOM 844 C CA . VAL A 1 114 ? -1.103 5.766 2.555 1 98.88 114 VAL A CA 1
ATOM 845 C C . VAL A 1 114 ? -0.632 4.809 3.648 1 98.88 114 VAL A C 1
ATOM 847 O O . VAL A 1 114 ? 0.572 4.637 3.854 1 98.88 114 VAL A O 1
ATOM 850 N N . GLU A 1 115 ? -1.579 4.18 4.309 1 98.56 115 GLU A N 1
ATOM 851 C CA . GLU A 1 115 ? -1.227 3.227 5.355 1 98.56 115 GLU A CA 1
ATOM 852 C C . GLU A 1 115 ? -0.511 2.008 4.781 1 98.56 115 GLU A C 1
ATOM 854 O O . GLU A 1 115 ? 0.391 1.455 5.414 1 98.56 115 GLU A O 1
ATOM 859 N N . GLY A 1 116 ? -0.98 1.615 3.605 1 98.44 116 GLY A N 1
ATOM 860 C CA . GLY A 1 116 ? -0.289 0.51 2.961 1 98.44 116 GLY A CA 1
ATOM 861 C C . GLY A 1 116 ? 1.169 0.81 2.664 1 98.44 116 GLY A C 1
ATOM 862 O O . GLY A 1 116 ? 2.045 -0.012 2.939 1 98.44 116 GLY A O 1
ATOM 863 N N . LEU A 1 117 ? 1.431 1.969 2.129 1 98.62 117 LEU A N 1
ATOM 864 C CA . LEU A 1 117 ? 2.814 2.348 1.862 1 98.62 117 LEU A CA 1
ATOM 865 C C . LEU A 1 117 ? 3.596 2.506 3.162 1 98.62 117 LEU A C 1
ATOM 867 O O . LEU A 1 117 ? 4.762 2.109 3.244 1 98.62 117 LEU A O 1
ATOM 871 N N . ALA A 1 118 ? 2.994 3.078 4.168 1 98.88 118 ALA A N 1
ATOM 872 C CA . ALA A 1 118 ? 3.645 3.209 5.473 1 98.88 118 ALA A CA 1
ATOM 873 C C . ALA A 1 118 ? 4.039 1.845 6.027 1 98.88 118 ALA A C 1
ATOM 875 O O . ALA A 1 118 ? 5.168 1.658 6.488 1 98.88 118 ALA A O 1
ATOM 876 N N . ASP A 1 119 ? 3.094 0.925 5.945 1 98.44 119 ASP A N 1
ATOM 877 C CA . ASP A 1 119 ? 3.354 -0.42 6.449 1 98.44 119 ASP A CA 1
ATOM 878 C C . ASP A 1 119 ? 4.484 -1.09 5.672 1 98.44 119 ASP A C 1
ATOM 880 O O . ASP A 1 119 ? 5.348 -1.74 6.262 1 98.44 119 ASP A O 1
ATOM 884 N N . TYR A 1 120 ? 4.449 -0.918 4.383 1 98.12 120 TYR A N 1
ATOM 885 C CA . TYR A 1 120 ? 5.535 -1.43 3.555 1 98.12 120 TYR A CA 1
ATOM 886 C C . TYR A 1 120 ? 6.875 -0.846 3.99 1 98.12 120 TYR A C 1
ATOM 888 O O . TYR A 1 120 ? 7.84 -1.583 4.207 1 98.12 120 TYR A O 1
ATOM 896 N N . LEU A 1 121 ? 6.961 0.461 4.148 1 98.44 121 LEU A N 1
ATOM 897 C CA . LEU A 1 121 ? 8.195 1.139 4.531 1 98.44 121 LEU A CA 1
ATOM 898 C C . LEU A 1 121 ? 8.664 0.687 5.91 1 98.44 121 LEU A C 1
ATOM 900 O O . LEU A 1 121 ? 9.859 0.512 6.137 1 98.44 121 LEU A O 1
ATOM 904 N N . ILE A 1 122 ? 7.73 0.488 6.828 1 98.19 122 ILE A N 1
ATOM 905 C CA . ILE A 1 122 ? 8.07 -0.047 8.141 1 98.19 122 ILE A CA 1
ATOM 906 C C . ILE A 1 122 ? 8.695 -1.434 7.984 1 98.19 122 ILE A C 1
ATOM 908 O O . ILE A 1 122 ? 9.727 -1.729 8.594 1 98.19 122 ILE A O 1
ATOM 912 N N . ASN A 1 123 ? 8.062 -2.207 7.16 1 96.25 123 ASN A N 1
ATOM 913 C CA . ASN A 1 123 ? 8.508 -3.584 6.988 1 96.25 123 ASN A CA 1
ATOM 914 C C . ASN A 1 123 ? 9.891 -3.648 6.344 1 96.25 123 ASN A C 1
ATOM 916 O O . ASN A 1 123 ? 10.656 -4.578 6.602 1 96.25 123 ASN A O 1
ATOM 920 N N . VAL A 1 124 ? 10.219 -2.672 5.508 1 95.69 124 VAL A N 1
ATOM 921 C CA . VAL A 1 124 ? 11.523 -2.697 4.863 1 95.69 124 VAL A CA 1
ATOM 922 C C . VAL A 1 124 ? 12.508 -1.826 5.648 1 95.69 124 VAL A C 1
ATOM 924 O O . VAL A 1 124 ? 13.602 -1.524 5.168 1 95.69 124 VAL A O 1
ATOM 927 N N . GLY A 1 125 ? 12.094 -1.296 6.793 1 96.88 125 GLY A N 1
ATOM 928 C CA . GLY A 1 125 ? 13.047 -0.756 7.754 1 96.88 125 GLY A CA 1
ATOM 929 C C . GLY A 1 125 ? 13.055 0.76 7.793 1 96.88 125 GLY A C 1
ATOM 930 O O . GLY A 1 125 ? 13.938 1.364 8.406 1 96.88 125 GLY A O 1
ATOM 931 N N . TYR A 1 126 ? 12.062 1.296 7.098 1 96.81 126 TYR A N 1
ATOM 932 C CA . TYR A 1 126 ? 12.008 2.754 7.078 1 96.81 126 TYR A CA 1
ATOM 933 C C . TYR A 1 126 ? 10.859 3.268 7.945 1 96.81 126 TYR A C 1
ATOM 935 O O . TYR A 1 126 ? 9.781 2.672 7.98 1 96.81 126 TYR A O 1
ATOM 943 N N . MET B 1 1 ? -14.039 -1.053 3.193 1 83.62 1 MET B N 1
ATOM 944 C CA . MET B 1 1 ? -13.938 -1.225 1.746 1 83.62 1 MET B CA 1
ATOM 945 C C . MET B 1 1 ? -14.219 -2.668 1.348 1 83.62 1 MET B C 1
ATOM 947 O O . MET B 1 1 ? -14.07 -3.582 2.158 1 83.62 1 MET B O 1
ATOM 951 N N . SER B 1 2 ? -14.812 -2.777 0.035 1 94.38 2 SER B N 1
ATOM 952 C CA . SER B 1 2 ? -15.016 -4.141 -0.445 1 94.38 2 SER B CA 1
ATOM 953 C C . SER B 1 2 ? -13.719 -4.754 -0.949 1 94.38 2 SER B C 1
ATOM 955 O O . SER B 1 2 ? -12.742 -4.035 -1.202 1 94.38 2 SER B O 1
ATOM 957 N N . TRP B 1 3 ? -13.719 -6.043 -0.985 1 98.44 3 TRP B N 1
ATOM 958 C CA . TRP B 1 3 ? -12.547 -6.727 -1.527 1 98.44 3 TRP B CA 1
ATOM 959 C C . TRP B 1 3 ? -12.305 -6.32 -2.979 1 98.44 3 TRP B C 1
ATOM 961 O O . TRP B 1 3 ? -11.156 -6.195 -3.41 1 98.44 3 TRP B O 1
ATOM 971 N N . GLN B 1 4 ? -13.414 -6.125 -3.707 1 98.44 4 GLN B N 1
ATOM 972 C CA . GLN B 1 4 ? -13.305 -5.707 -5.102 1 98.44 4 GLN B CA 1
ATOM 973 C C . GLN B 1 4 ? -12.664 -4.328 -5.219 1 98.44 4 GLN B C 1
ATOM 975 O O . GLN B 1 4 ? -11.938 -4.055 -6.172 1 98.44 4 GLN B O 1
ATOM 980 N N . THR B 1 5 ? -12.898 -3.504 -4.207 1 97.19 5 THR B N 1
ATOM 981 C CA . THR B 1 5 ? -12.297 -2.178 -4.211 1 97.19 5 THR B CA 1
ATOM 982 C C . THR B 1 5 ? -10.773 -2.275 -4.09 1 97.19 5 THR B C 1
ATOM 984 O O . THR B 1 5 ? -10.047 -1.532 -4.746 1 97.19 5 THR B O 1
ATOM 987 N N . TYR B 1 6 ? -10.258 -3.178 -3.262 1 98.25 6 TYR B N 1
ATOM 988 C CA . TYR B 1 6 ? -8.82 -3.355 -3.123 1 98.25 6 TYR B CA 1
ATOM 989 C C . TYR B 1 6 ? -8.188 -3.771 -4.445 1 98.25 6 TYR B C 1
ATOM 991 O O . TYR B 1 6 ? -7.125 -3.27 -4.82 1 98.25 6 TYR B O 1
ATOM 999 N N . VAL B 1 7 ? -8.945 -4.621 -5.168 1 98.69 7 VAL B N 1
ATOM 1000 C CA . VAL B 1 7 ? -8.43 -5.086 -6.449 1 98.69 7 VAL B CA 1
ATOM 1001 C C . VAL B 1 7 ? -8.477 -3.951 -7.469 1 98.69 7 VAL B C 1
ATOM 1003 O O . VAL B 1 7 ? -7.473 -3.645 -8.117 1 98.69 7 VAL B O 1
ATOM 1006 N N . ASP B 1 8 ? -9.625 -3.281 -7.527 1 97.56 8 ASP B N 1
ATOM 1007 C CA . ASP B 1 8 ? -9.859 -2.309 -8.594 1 97.56 8 ASP B CA 1
ATOM 1008 C C . ASP B 1 8 ? -9.062 -1.027 -8.352 1 97.56 8 ASP B C 1
ATOM 1010 O O . ASP B 1 8 ? -8.516 -0.445 -9.289 1 97.56 8 ASP B O 1
ATOM 1014 N N . THR B 1 9 ? -9 -0.628 -7.102 1 95.44 9 THR B N 1
ATOM 1015 C CA . THR B 1 9 ? -8.453 0.689 -6.793 1 95.44 9 THR B CA 1
ATOM 1016 C C . THR B 1 9 ? -7.004 0.578 -6.32 1 95.44 9 THR B C 1
ATOM 1018 O O . THR B 1 9 ? -6.117 1.244 -6.855 1 95.44 9 THR B O 1
ATOM 1021 N N . ASN B 1 10 ? -6.68 -0.282 -5.438 1 97.62 10 ASN B N 1
ATOM 1022 C CA . ASN B 1 10 ? -5.367 -0.308 -4.797 1 97.62 10 ASN B CA 1
ATOM 1023 C C . ASN B 1 10 ? -4.352 -1.078 -5.637 1 97.62 10 ASN B C 1
ATOM 1025 O O . ASN B 1 10 ? -3.164 -0.745 -5.641 1 97.62 10 ASN B O 1
ATOM 1029 N N . LEU B 1 11 ? -4.859 -2.041 -6.383 1 98.62 11 LEU B N 1
ATOM 1030 C CA . LEU B 1 11 ? -3.93 -2.84 -7.172 1 98.62 11 LEU B CA 1
ATOM 1031 C C . LEU B 1 11 ? -3.949 -2.408 -8.633 1 98.62 11 LEU B C 1
ATOM 1033 O O . LEU B 1 11 ? -3.1 -1.628 -9.07 1 98.62 11 LEU B O 1
ATOM 1037 N N . VAL B 1 12 ? -5.02 -2.67 -9.32 1 98.44 12 VAL B N 1
ATOM 1038 C CA . VAL B 1 12 ? -5.086 -2.373 -10.75 1 98.44 12 VAL B CA 1
ATOM 1039 C C . VAL B 1 12 ? -5.125 -0.862 -10.961 1 98.44 12 VAL B C 1
ATOM 1041 O O . VAL B 1 12 ? -4.516 -0.345 -11.898 1 98.44 12 VAL B O 1
ATOM 1044 N N . GLY B 1 13 ? -5.773 -0.252 -10.039 1 96.62 13 GLY B N 1
ATOM 1045 C CA . GLY B 1 13 ? -5.918 1.191 -10.156 1 96.62 13 GLY B CA 1
ATOM 1046 C C . GLY B 1 13 ? -4.605 1.937 -10.008 1 96.62 13 GLY B C 1
ATOM 1047 O O . GLY B 1 13 ? -4.512 3.113 -10.359 1 96.62 13 GLY B O 1
ATOM 1048 N N . SER B 1 14 ? -3.547 1.3 -9.492 1 96.81 14 SER B N 1
ATOM 1049 C CA . SER B 1 14 ? -2.229 1.905 -9.328 1 96.81 14 SER B CA 1
ATOM 1050 C C . SER B 1 14 ? -1.591 2.207 -10.68 1 96.81 14 SER B C 1
ATOM 1052 O O . SER B 1 14 ? -0.651 3 -10.766 1 96.81 14 SER B O 1
ATOM 1054 N N . GLY B 1 15 ? -2.016 1.474 -11.711 1 97.06 15 GLY B N 1
ATOM 1055 C CA . GLY B 1 15 ? -1.426 1.603 -13.031 1 97.06 15 GLY B CA 1
ATOM 1056 C C . GLY B 1 15 ? -0.186 0.748 -13.219 1 97.06 15 GLY B C 1
ATOM 1057 O O . GLY B 1 15 ? 0.39 0.708 -14.305 1 97.06 15 GLY B O 1
ATOM 1058 N N . ARG B 1 16 ? 0.204 -0.029 -12.117 1 98.25 16 ARG B N 1
ATOM 1059 C CA . ARG B 1 16 ? 1.409 -0.849 -12.18 1 98.25 16 ARG B CA 1
ATOM 1060 C C . ARG B 1 16 ? 1.066 -2.332 -12.117 1 98.25 16 ARG B C 1
ATOM 1062 O O . ARG B 1 16 ? 1.943 -3.186 -12.273 1 98.25 16 ARG B O 1
ATOM 1069 N N . ILE B 1 17 ? -0.166 -2.633 -11.844 1 98.81 17 ILE B N 1
ATOM 1070 C CA . ILE B 1 17 ? -0.675 -4 -11.797 1 98.81 17 ILE B CA 1
ATOM 1071 C C . ILE B 1 17 ? -1.669 -4.219 -12.938 1 98.81 17 ILE B C 1
ATOM 1073 O O . ILE B 1 17 ? -2.617 -3.445 -13.094 1 98.81 17 ILE B O 1
ATOM 1077 N N . SER B 1 18 ? -1.406 -5.199 -13.734 1 98.81 18 SER B N 1
ATOM 1078 C CA . SER B 1 18 ? -2.242 -5.438 -14.906 1 98.81 18 SER B CA 1
ATOM 1079 C C . SER B 1 18 ? -3.473 -6.266 -14.547 1 98.81 18 SER B C 1
ATOM 1081 O O . SER B 1 18 ? -4.566 -6.02 -15.07 1 98.81 18 SER B O 1
ATOM 1083 N N . LYS B 1 19 ? -3.33 -7.293 -13.711 1 98.75 19 LYS B N 1
ATOM 1084 C CA . LYS B 1 19 ? -4.383 -8.172 -13.211 1 98.75 19 LYS B CA 1
ATOM 1085 C C . LYS B 1 19 ? -4.102 -8.586 -11.766 1 98.75 19 LYS B C 1
ATOM 1087 O O . LYS B 1 19 ? -2.943 -8.75 -11.375 1 98.75 19 LYS B O 1
ATOM 1092 N N . ALA B 1 20 ? -5.191 -8.828 -11.086 1 98.94 20 ALA B N 1
ATOM 1093 C CA . ALA B 1 20 ? -4.988 -9.242 -9.703 1 98.94 20 ALA B CA 1
ATOM 1094 C C . ALA B 1 20 ? -6.199 -10 -9.172 1 98.94 20 ALA B C 1
ATOM 1096 O O . ALA B 1 20 ? -7.301 -9.875 -9.711 1 98.94 20 ALA B O 1
ATOM 1097 N N . ALA B 1 21 ? -6.016 -10.734 -8.203 1 98.94 21 ALA B N 1
ATOM 1098 C CA . ALA B 1 21 ? -7.055 -11.438 -7.449 1 98.94 21 ALA B CA 1
ATOM 1099 C C . ALA B 1 21 ? -6.691 -11.531 -5.969 1 98.94 21 ALA B C 1
ATOM 1101 O O . ALA B 1 21 ? -5.512 -11.484 -5.609 1 98.94 21 ALA B O 1
ATOM 1102 N N . ILE B 1 22 ? -7.66 -11.555 -5.211 1 98.94 22 ILE B N 1
ATOM 1103 C CA . ILE B 1 22 ? -7.539 -11.891 -3.799 1 98.94 22 ILE B CA 1
ATOM 1104 C C . ILE B 1 22 ? -8.258 -13.211 -3.52 1 98.94 22 ILE B C 1
ATOM 1106 O O . ILE B 1 22 ? -9.453 -13.336 -3.801 1 98.94 22 ILE B O 1
ATOM 1110 N N . ILE B 1 23 ? -7.531 -14.164 -3.002 1 98.88 23 ILE B N 1
ATOM 1111 C CA . ILE B 1 23 ? -8.133 -15.461 -2.699 1 98.88 23 ILE B CA 1
ATOM 1112 C C . ILE B 1 23 ? -8.008 -15.75 -1.204 1 98.88 23 ILE B C 1
ATOM 1114 O O . ILE B 1 23 ? -7.125 -15.211 -0.532 1 98.88 23 ILE B O 1
ATOM 1118 N N . GLY B 1 24 ? -8.883 -16.578 -0.722 1 98.69 24 GLY B N 1
ATOM 1119 C CA . GLY B 1 24 ? -8.797 -17.016 0.666 1 98.69 24 GLY B CA 1
ATOM 1120 C C . GLY B 1 24 ? -7.812 -18.141 0.882 1 98.69 24 GLY B C 1
ATOM 1121 O O . GLY B 1 24 ? -7.699 -19.047 0.048 1 98.69 24 GLY B O 1
ATOM 1122 N N . GLN B 1 25 ? -7.168 -18.109 2.059 1 98.12 25 GLN B N 1
ATOM 1123 C CA . GLN B 1 25 ? -6.262 -19.219 2.395 1 98.12 25 GLN B CA 1
ATOM 1124 C C . GLN B 1 25 ? -7.031 -20.516 2.611 1 98.12 25 GLN B C 1
ATOM 1126 O O . GLN B 1 25 ? -6.449 -21.594 2.553 1 98.12 25 GLN B O 1
ATOM 1131 N N . GLN B 1 26 ? -8.281 -20.391 2.885 1 97.31 26 GLN B N 1
ATOM 1132 C CA . GLN B 1 26 ? -9.133 -21.578 3.018 1 97.31 26 GLN B CA 1
ATOM 1133 C C . GLN B 1 26 ? -9.82 -21.906 1.694 1 97.31 26 GLN B C 1
ATOM 1135 O O . GLN B 1 26 ? -10.68 -22.797 1.638 1 97.31 26 GLN B O 1
ATOM 1140 N N . GLY B 1 27 ? -9.539 -21.188 0.721 1 96.62 27 GLY B N 1
ATOM 1141 C CA . GLY B 1 27 ? -10.094 -21.391 -0.608 1 96.62 27 GLY B CA 1
ATOM 1142 C C . GLY B 1 27 ? -11.078 -20.312 -1.025 1 96.62 27 GLY B C 1
ATOM 1143 O O . GLY B 1 27 ? -11.594 -19.578 -0.183 1 96.62 27 GLY B O 1
ATOM 1144 N N . GLY B 1 28 ? -11.25 -20.203 -2.385 1 98.44 28 GLY B N 1
ATOM 1145 C CA . GLY B 1 28 ? -12.234 -19.297 -2.932 1 98.44 28 GLY B CA 1
ATOM 1146 C C . GLY B 1 28 ? -11.633 -17.969 -3.365 1 98.44 28 GLY B C 1
ATOM 1147 O O . GLY B 1 28 ? -10.695 -17.469 -2.74 1 98.44 28 GLY B O 1
ATOM 1148 N N . VAL B 1 29 ? -12.203 -17.422 -4.426 1 98.81 29 VAL B N 1
ATOM 1149 C CA . VAL B 1 29 ? -11.836 -16.094 -4.902 1 98.81 29 VAL B CA 1
ATOM 1150 C C . VAL B 1 29 ? -12.742 -15.047 -4.258 1 98.81 29 VAL B C 1
ATOM 1152 O O . VAL B 1 29 ? -13.969 -15.109 -4.387 1 98.81 29 VAL B O 1
ATOM 1155 N N . TRP B 1 30 ? -12.125 -14.148 -3.496 1 98.88 30 TRP B N 1
ATOM 1156 C CA . TRP B 1 30 ? -12.875 -13.109 -2.811 1 98.88 30 TRP B CA 1
ATOM 1157 C C . TRP B 1 30 ? -13.125 -11.922 -3.732 1 98.88 30 TRP B C 1
ATOM 1159 O O . TRP B 1 30 ? -14.133 -11.219 -3.604 1 98.88 30 TRP B O 1
ATOM 1169 N N . ALA B 1 31 ? -12.219 -11.656 -4.648 1 98.88 31 ALA B N 1
ATOM 1170 C CA . ALA B 1 31 ? -12.281 -10.594 -5.656 1 98.88 31 ALA B CA 1
ATOM 1171 C C . ALA B 1 31 ? -11.266 -10.844 -6.773 1 98.88 31 ALA B C 1
ATOM 1173 O O . ALA B 1 31 ? -10.242 -11.492 -6.559 1 98.88 31 ALA B O 1
ATOM 1174 N N . ALA B 1 32 ? -11.523 -10.297 -7.934 1 98.88 32 ALA B N 1
ATOM 1175 C CA . ALA B 1 32 ? -10.602 -10.469 -9.055 1 98.88 32 ALA B CA 1
ATOM 1176 C C . ALA B 1 32 ? -10.852 -9.422 -10.133 1 98.88 32 ALA B C 1
ATOM 1178 O O . ALA B 1 32 ? -11.969 -8.922 -10.273 1 98.88 32 ALA B O 1
ATOM 1179 N N . SER B 1 33 ? -9.82 -9.156 -10.867 1 98.56 33 SER B N 1
ATOM 1180 C CA . SER B 1 33 ? -9.969 -8.398 -12.102 1 98.56 33 SER B CA 1
ATOM 1181 C C . SER B 1 33 ? -10.867 -9.133 -13.094 1 98.56 33 SER B C 1
ATOM 1183 O O . SER B 1 33 ? -10.938 -10.359 -13.086 1 98.56 33 SER B O 1
ATOM 1185 N N . ALA B 1 34 ? -11.469 -8.273 -13.977 1 97.62 34 ALA B N 1
ATOM 1186 C CA . ALA B 1 34 ? -12.305 -8.867 -15.016 1 97.62 34 ALA B CA 1
ATOM 1187 C C . ALA B 1 34 ? -11.5 -9.836 -15.875 1 97.62 34 ALA B C 1
ATOM 1189 O O . ALA B 1 34 ? -10.406 -9.508 -16.344 1 97.62 34 ALA B O 1
ATOM 1190 N N . GLY B 1 35 ? -12.008 -11.055 -16.062 1 97.38 35 GLY B N 1
ATOM 1191 C CA . GLY B 1 35 ? -11.406 -12.047 -16.938 1 97.38 35 GLY B CA 1
ATOM 1192 C C . GLY B 1 35 ? -10.258 -12.789 -16.281 1 97.38 35 GLY B C 1
ATOM 1193 O O . GLY B 1 35 ? -9.664 -13.688 -16.875 1 97.38 35 GLY B O 1
ATOM 1194 N N . TYR B 1 36 ? -9.883 -12.414 -15.102 1 98.62 36 TYR B N 1
ATOM 1195 C CA . TYR B 1 36 ? -8.789 -13.062 -14.383 1 98.62 36 TYR B CA 1
ATOM 1196 C C . TYR B 1 36 ? -9.297 -14.234 -13.555 1 98.62 36 TYR B C 1
ATOM 1198 O O . TYR B 1 36 ? -9.406 -14.125 -12.328 1 98.62 36 TYR B O 1
ATOM 1206 N N . ASN B 1 37 ? -9.492 -15.383 -14.188 1 98.31 37 ASN B N 1
ATOM 1207 C CA . ASN B 1 37 ? -10.109 -16.562 -13.586 1 98.31 37 ASN B CA 1
ATOM 1208 C C . ASN B 1 37 ? -9.055 -17.547 -13.102 1 98.31 37 ASN B C 1
ATOM 1210 O O . ASN B 1 37 ? -8.32 -18.125 -13.906 1 98.31 37 ASN B O 1
ATOM 1214 N N . LEU B 1 38 ? -8.977 -17.688 -11.773 1 98.69 38 LEU B N 1
ATOM 1215 C CA . LEU B 1 38 ? -8.125 -18.719 -11.172 1 98.69 38 LEU B CA 1
ATOM 1216 C C . LEU B 1 38 ? -8.922 -19.984 -10.906 1 98.69 38 LEU B C 1
ATOM 1218 O O . LEU B 1 38 ? -9.867 -19.984 -10.117 1 98.69 38 LEU B O 1
ATOM 1222 N N . SER B 1 39 ? -8.508 -21.016 -11.547 1 98.5 39 SER B N 1
ATOM 1223 C CA . SER B 1 39 ? -9.195 -22.281 -11.297 1 98.5 39 SER B CA 1
ATOM 1224 C C . SER B 1 39 ? -9 -22.734 -9.859 1 98.5 39 SER B C 1
ATOM 1226 O O . SER B 1 39 ? -8.094 -22.266 -9.164 1 98.5 39 SER B O 1
ATOM 1228 N N . THR B 1 40 ? -9.867 -23.672 -9.391 1 98.31 40 THR B N 1
ATOM 1229 C CA . THR B 1 40 ? -9.719 -24.266 -8.062 1 98.31 40 THR B CA 1
ATOM 1230 C C . THR B 1 40 ? -8.352 -24.922 -7.906 1 98.31 40 THR B C 1
ATOM 1232 O O . THR B 1 40 ? -7.727 -24.812 -6.852 1 98.31 40 THR B O 1
ATOM 1235 N N . GLU B 1 41 ? -7.926 -25.562 -8.906 1 97.75 41 GLU B N 1
ATOM 1236 C CA . GLU B 1 41 ? -6.617 -26.219 -8.883 1 97.75 41 GLU B CA 1
ATOM 1237 C C . GLU B 1 41 ? -5.496 -25.203 -8.711 1 97.75 41 GLU B C 1
ATOM 1239 O O . GLU B 1 41 ? -4.555 -25.422 -7.953 1 97.75 41 GLU B O 1
ATOM 1244 N N . GLU B 1 42 ? -5.562 -24.078 -9.445 1 98.19 42 GLU B N 1
ATOM 1245 C CA . GLU B 1 42 ? -4.551 -23.031 -9.352 1 98.19 42 GLU B CA 1
ATOM 1246 C C . GLU B 1 42 ? -4.555 -22.391 -7.973 1 98.19 42 GLU B C 1
ATOM 1248 O O . GLU B 1 42 ? -3.498 -22.125 -7.398 1 98.19 42 GLU B O 1
ATOM 1253 N N . GLN B 1 43 ? -5.738 -22.125 -7.414 1 98.5 43 GLN B N 1
ATOM 1254 C CA . GLN B 1 43 ? -5.852 -21.594 -6.059 1 98.5 43 GLN B CA 1
ATOM 1255 C C . GLN B 1 43 ? -5.18 -22.516 -5.047 1 98.5 43 GLN B C 1
ATOM 1257 O O . GLN B 1 43 ? -4.359 -22.062 -4.238 1 98.5 43 GLN B O 1
ATOM 1262 N N . ASN B 1 44 ? -5.461 -23.781 -5.164 1 97.75 44 ASN B N 1
ATOM 1263 C CA . ASN B 1 44 ? -4.914 -24.75 -4.23 1 97.75 44 ASN B CA 1
ATOM 1264 C C . ASN B 1 44 ? -3.396 -24.859 -4.352 1 97.75 44 ASN B C 1
ATOM 1266 O O . ASN B 1 44 ? -2.699 -25.047 -3.354 1 97.75 44 ASN B O 1
ATOM 1270 N N . ALA B 1 45 ? -2.967 -24.797 -5.578 1 96.5 45 ALA B N 1
ATOM 1271 C CA . ALA B 1 45 ? -1.52 -24.844 -5.777 1 96.5 45 ALA B CA 1
ATOM 1272 C C . ALA B 1 45 ? -0.828 -23.688 -5.078 1 96.5 45 ALA B C 1
ATOM 1274 O O . ALA B 1 45 ? 0.229 -23.859 -4.469 1 96.5 45 ALA B O 1
ATOM 1275 N N . ILE B 1 46 ? -1.368 -22.469 -5.156 1 97.31 46 ILE B N 1
ATOM 1276 C CA . ILE B 1 46 ? -0.807 -21.281 -4.508 1 97.31 46 ILE B CA 1
ATOM 1277 C C . ILE B 1 46 ? -0.865 -21.453 -2.992 1 97.31 46 ILE B C 1
ATOM 1279 O O . ILE B 1 46 ? 0.132 -21.234 -2.299 1 97.31 46 ILE B O 1
ATOM 1283 N N . ILE B 1 47 ? -2.031 -21.875 -2.477 1 97.56 47 ILE B N 1
ATOM 1284 C CA . ILE B 1 47 ? -2.229 -22.062 -1.042 1 97.56 47 ILE B CA 1
ATOM 1285 C C . ILE B 1 47 ? -1.233 -23.094 -0.508 1 97.56 47 ILE B C 1
ATOM 1287 O O . ILE B 1 47 ? -0.552 -22.844 0.49 1 97.56 47 ILE B O 1
ATOM 1291 N N . ASN B 1 48 ? -1.112 -24.172 -1.174 1 95.44 48 ASN B N 1
ATOM 1292 C CA . ASN B 1 48 ? -0.204 -25.234 -0.759 1 95.44 48 ASN B CA 1
ATOM 1293 C C . ASN B 1 48 ? 1.256 -24.812 -0.896 1 95.44 48 ASN B C 1
ATOM 1295 O O . ASN B 1 48 ? 2.123 -25.312 -0.183 1 95.44 48 ASN B O 1
ATOM 1299 N N . GLY B 1 49 ? 1.519 -23.922 -1.889 1 94.56 49 GLY B N 1
ATOM 1300 C CA . GLY B 1 49 ? 2.857 -23.375 -2.059 1 94.56 49 GLY B CA 1
ATOM 1301 C C . GLY B 1 49 ? 3.393 -22.703 -0.806 1 94.56 49 GLY B C 1
ATOM 1302 O O . GLY B 1 49 ? 4.602 -22.719 -0.559 1 94.56 49 GLY B O 1
ATOM 1303 N N . TYR B 1 50 ? 2.557 -22.109 0.046 1 95.88 50 TYR B N 1
ATOM 1304 C CA . TYR B 1 50 ? 2.977 -21.438 1.273 1 95.88 50 TYR B CA 1
ATOM 1305 C C . TYR B 1 50 ? 3.154 -22.453 2.406 1 95.88 50 TYR B C 1
ATOM 1307 O O . TYR B 1 50 ? 3.738 -22.125 3.443 1 95.88 50 TYR B O 1
ATOM 1315 N N . ASN B 1 51 ? 2.668 -23.609 2.23 1 92.44 51 ASN B N 1
ATOM 1316 C CA . ASN B 1 51 ? 2.938 -24.688 3.182 1 92.44 51 ASN B CA 1
ATOM 1317 C C . ASN B 1 51 ? 4.293 -25.328 2.924 1 92.44 51 ASN B C 1
ATOM 1319 O O . ASN B 1 51 ? 4.91 -25.875 3.842 1 92.44 51 ASN B O 1
ATOM 1323 N N . ASP B 1 52 ? 4.75 -25.344 1.676 1 91.12 52 ASP B N 1
ATOM 1324 C CA . ASP B 1 52 ? 6.035 -25.859 1.229 1 91.12 52 ASP B CA 1
ATOM 1325 C C . ASP B 1 52 ? 6.586 -25.047 0.06 1 91.12 52 ASP B C 1
ATOM 1327 O O . ASP B 1 52 ? 6.355 -25.391 -1.103 1 91.12 52 ASP B O 1
ATOM 1331 N N . VAL B 1 53 ? 7.355 -24.094 0.326 1 89.06 53 VAL B N 1
ATOM 1332 C CA . VAL B 1 53 ? 7.789 -23.125 -0.674 1 89.06 53 VAL B CA 1
ATOM 1333 C C . VAL B 1 53 ? 8.758 -23.797 -1.653 1 89.06 53 VAL B C 1
ATOM 1335 O O . VAL B 1 53 ? 8.938 -23.312 -2.773 1 89.06 53 VAL B O 1
ATOM 1338 N N . THR B 1 54 ? 9.398 -24.922 -1.245 1 90.12 54 THR B N 1
ATOM 1339 C CA . THR B 1 54 ? 10.344 -25.609 -2.113 1 90.12 54 THR B CA 1
ATOM 1340 C C . THR B 1 54 ? 9.641 -26.188 -3.34 1 90.12 54 THR B C 1
ATOM 1342 O O . THR B 1 54 ? 10.242 -26.281 -4.414 1 90.12 54 THR B O 1
ATOM 1345 N N . LYS B 1 55 ? 8.422 -26.516 -3.236 1 88.94 55 LYS B N 1
ATOM 1346 C CA . LYS B 1 55 ? 7.68 -27.094 -4.348 1 88.94 55 LYS B CA 1
ATOM 1347 C C . LYS B 1 55 ? 7.391 -2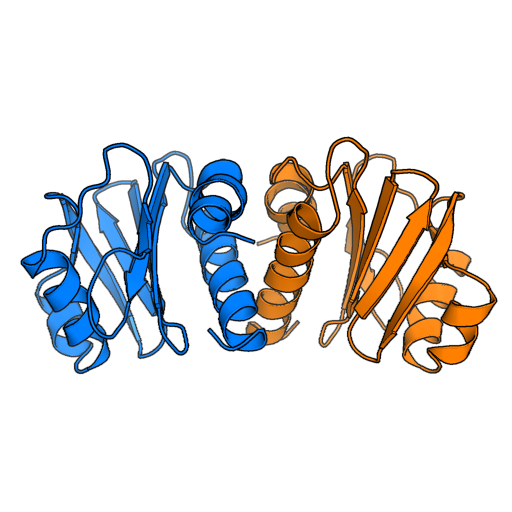6.062 -5.426 1 88.94 55 LYS B C 1
ATOM 1349 O O . LYS B 1 55 ? 7.523 -26.344 -6.617 1 88.94 55 LYS B O 1
ATOM 1354 N N . VAL B 1 56 ? 7.016 -24.844 -5.012 1 92.38 56 VAL B N 1
ATOM 1355 C CA . VAL B 1 56 ? 6.688 -23.797 -5.969 1 92.38 56 VAL B CA 1
ATOM 1356 C C . VAL B 1 56 ? 7.961 -23.281 -6.641 1 92.38 56 VAL B C 1
ATOM 1358 O O . VAL B 1 56 ? 7.938 -22.875 -7.809 1 92.38 56 VAL B O 1
ATOM 1361 N N . GLN B 1 57 ? 9.055 -23.406 -5.898 1 90.12 57 GLN B N 1
ATOM 1362 C CA . GLN B 1 57 ? 10.344 -23.016 -6.457 1 90.12 57 GLN B CA 1
ATOM 1363 C C . GLN B 1 57 ? 10.734 -23.922 -7.621 1 90.12 57 GLN B C 1
ATOM 1365 O O . GLN B 1 57 ? 11.281 -23.453 -8.625 1 90.12 57 GLN B O 1
ATOM 1370 N N . ALA B 1 58 ? 10.406 -25.172 -7.531 1 90 58 ALA B N 1
ATOM 1371 C CA . ALA B 1 58 ? 10.789 -26.156 -8.539 1 90 58 ALA B CA 1
ATOM 1372 C C . ALA B 1 58 ? 9.797 -26.156 -9.703 1 90 58 ALA B C 1
ATOM 1374 O O . ALA B 1 58 ? 10.195 -26.234 -10.867 1 90 58 ALA B O 1
ATOM 1375 N N . SER B 1 59 ? 8.539 -26.016 -9.492 1 93.38 59 SER B N 1
ATOM 1376 C CA . SER B 1 59 ? 7.5 -26.266 -10.484 1 93.38 59 SER B CA 1
ATOM 1377 C C . SER B 1 59 ? 7.062 -24.984 -11.172 1 93.38 59 SER B C 1
ATOM 1379 O O . SER B 1 59 ? 6.434 -25.016 -12.234 1 93.38 59 SER B O 1
ATOM 1381 N N . GLY B 1 60 ? 7.348 -23.844 -10.633 1 96.38 60 GLY B N 1
ATOM 1382 C CA . GLY B 1 60 ? 6.754 -22.594 -11.094 1 96.38 60 GLY B CA 1
ATOM 1383 C C . GLY B 1 60 ? 5.344 -22.375 -10.578 1 96.38 60 GLY B C 1
ATOM 1384 O O . GLY B 1 60 ? 4.852 -23.156 -9.758 1 96.38 60 GLY B O 1
ATOM 1385 N N . ILE B 1 61 ? 4.75 -21.312 -11 1 95.69 61 ILE B N 1
ATOM 1386 C CA . ILE B 1 61 ? 3.416 -20.922 -10.562 1 95.69 61 ILE B CA 1
ATOM 1387 C C . ILE B 1 61 ? 2.49 -20.781 -11.766 1 95.69 61 ILE B C 1
ATOM 1389 O O . ILE B 1 61 ? 2.83 -20.109 -12.742 1 95.69 61 ILE B O 1
ATOM 1393 N N . ARG B 1 62 ? 1.391 -21.453 -11.742 1 97.75 62 ARG B N 1
ATOM 1394 C CA . ARG B 1 62 ? 0.393 -21.281 -12.797 1 97.75 62 ARG B CA 1
ATOM 1395 C C . ARG B 1 62 ? -0.797 -20.469 -12.289 1 97.75 62 ARG B C 1
ATOM 1397 O O . ARG B 1 62 ? -1.393 -20.797 -11.266 1 97.75 62 ARG B O 1
ATOM 1404 N N . VAL B 1 63 ? -1.112 -19.438 -12.977 1 98.31 63 VAL B N 1
ATOM 1405 C CA . VAL B 1 63 ? -2.238 -18.578 -12.641 1 98.31 63 VAL B CA 1
ATOM 1406 C C . VAL B 1 63 ? -3.01 -18.219 -13.906 1 98.31 63 VAL B C 1
ATOM 1408 O O . VAL B 1 63 ? -2.436 -17.703 -14.867 1 98.31 63 VAL B O 1
ATOM 1411 N N . ALA B 1 64 ? -4.34 -18.469 -13.891 1 98.44 64 ALA B N 1
ATOM 1412 C CA . ALA B 1 64 ? -5.238 -18.188 -15.008 1 98.44 64 ALA B CA 1
ATOM 1413 C C . ALA B 1 64 ? -4.688 -18.75 -16.312 1 98.44 64 ALA B C 1
ATOM 1415 O O . ALA B 1 64 ? -4.676 -18.062 -17.344 1 98.44 64 ALA B O 1
ATOM 1416 N N . GLY B 1 65 ? -4.109 -19.859 -16.203 1 97.69 65 GLY B N 1
ATOM 1417 C CA . GLY B 1 65 ? -3.66 -20.594 -17.375 1 97.69 65 GLY B CA 1
ATOM 1418 C C . GLY B 1 65 ? -2.26 -20.219 -17.812 1 97.69 65 GLY B C 1
ATOM 1419 O O . GLY B 1 65 ? -1.742 -20.766 -18.797 1 97.69 65 GLY B O 1
ATOM 1420 N N . GLN B 1 66 ? -1.57 -19.312 -17.172 1 97.81 66 GLN B N 1
ATOM 1421 C CA . GLN B 1 66 ? -0.218 -18.891 -17.5 1 97.81 66 GLN B CA 1
ATOM 1422 C C . GLN B 1 66 ? 0.793 -19.391 -16.484 1 97.81 66 GLN B C 1
ATOM 1424 O O . GLN B 1 66 ? 0.52 -19.391 -15.281 1 97.81 66 GLN B O 1
ATOM 1429 N N . LYS B 1 67 ? 1.914 -19.781 -17.031 1 98.19 67 LYS B N 1
ATOM 1430 C CA . LYS B 1 67 ? 2.967 -20.25 -16.125 1 98.19 67 LYS B CA 1
ATOM 1431 C C . LYS B 1 67 ? 4.035 -19.188 -15.93 1 98.19 67 LYS B C 1
ATOM 1433 O O . LYS B 1 67 ? 4.461 -18.531 -16.891 1 98.19 67 LYS B O 1
ATOM 1438 N N . PHE B 1 68 ? 4.465 -18.953 -14.711 1 98.5 68 PHE B N 1
ATOM 1439 C CA . PHE B 1 68 ? 5.562 -18.078 -14.312 1 98.5 68 PHE B CA 1
ATOM 1440 C C . PHE B 1 68 ? 6.691 -18.891 -13.688 1 98.5 68 PHE B C 1
ATOM 1442 O O . PHE B 1 68 ? 6.449 -19.812 -12.914 1 98.5 68 PHE B O 1
ATOM 1449 N N . PHE B 1 69 ? 7.848 -18.5 -14.008 1 97.81 69 PHE B N 1
ATOM 1450 C CA . PHE B 1 69 ? 9.016 -19.016 -13.305 1 97.81 69 PHE B CA 1
ATOM 1451 C C . PHE B 1 69 ? 9.156 -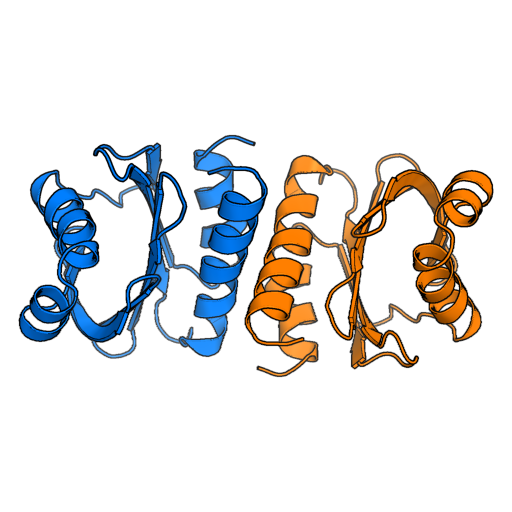18.375 -11.938 1 97.81 69 PHE B C 1
ATOM 1453 O O . PHE B 1 69 ? 9.039 -17.156 -11.805 1 97.81 69 PHE B O 1
ATOM 1460 N N . THR B 1 70 ? 9.461 -19.25 -10.938 1 97.81 70 THR B N 1
ATOM 1461 C CA . THR B 1 70 ? 9.617 -18.703 -9.594 1 97.81 70 THR B CA 1
ATOM 1462 C C . THR B 1 70 ? 11 -18.094 -9.406 1 97.81 70 THR B C 1
ATOM 1464 O O . THR B 1 70 ? 12.016 -18.75 -9.641 1 97.81 70 THR B O 1
ATOM 1467 N N . LEU B 1 71 ? 11.031 -16.891 -9.07 1 97.19 71 LEU B N 1
ATOM 1468 C CA . LEU B 1 71 ? 12.289 -16.203 -8.781 1 97.19 71 LEU B CA 1
ATOM 1469 C C . LEU B 1 71 ? 12.672 -16.375 -7.312 1 97.19 71 LEU B C 1
ATOM 1471 O O . LEU B 1 71 ? 13.844 -16.578 -6.996 1 97.19 71 LEU B O 1
ATOM 1475 N N . GLN B 1 72 ? 11.789 -16.203 -6.477 1 96.25 72 GLN B N 1
ATOM 1476 C CA . GLN B 1 72 ? 11.953 -16.297 -5.027 1 96.25 72 GLN B CA 1
ATOM 1477 C C . GLN B 1 72 ? 10.664 -16.75 -4.355 1 96.25 72 GLN B C 1
ATOM 1479 O O . GLN B 1 72 ? 9.57 -16.375 -4.777 1 96.25 72 GLN B O 1
ATOM 1484 N N . ALA B 1 73 ? 10.82 -17.578 -3.34 1 96.06 73 ALA B N 1
ATOM 1485 C CA . ALA B 1 73 ? 9.695 -18.016 -2.531 1 96.06 73 ALA B CA 1
ATOM 1486 C C . ALA B 1 73 ? 10.055 -18.062 -1.051 1 96.06 73 ALA B C 1
ATOM 1488 O O . ALA B 1 73 ? 11.055 -18.672 -0.667 1 96.06 73 ALA B O 1
ATOM 1489 N N . ASN B 1 74 ? 9.344 -17.359 -0.314 1 95.44 74 ASN B N 1
ATOM 1490 C CA . ASN B 1 74 ? 9.484 -17.375 1.138 1 95.44 74 ASN B CA 1
ATOM 1491 C C . ASN B 1 74 ? 8.125 -17.469 1.828 1 95.44 74 ASN B C 1
ATOM 1493 O O . ASN B 1 74 ? 7.086 -17.469 1.166 1 95.44 74 ASN B O 1
ATOM 1497 N N . PRO B 1 75 ? 8.016 -17.578 3.123 1 95.44 75 PRO B N 1
ATOM 1498 C CA . PRO B 1 75 ? 6.738 -17.828 3.791 1 95.44 75 PRO B CA 1
ATOM 1499 C C . PRO B 1 75 ? 5.75 -16.688 3.639 1 95.44 75 PRO B C 1
ATOM 1501 O O . PRO B 1 75 ? 4.562 -16.844 3.926 1 95.44 75 PRO B O 1
ATOM 1504 N N . ARG B 1 76 ? 6.199 -15.547 3.162 1 96.5 76 ARG B N 1
ATOM 1505 C CA . ARG B 1 76 ? 5.332 -14.383 3.02 1 96.5 76 ARG B CA 1
ATOM 1506 C C . ARG B 1 76 ? 5.02 -14.109 1.552 1 96.5 76 ARG B C 1
ATOM 1508 O O . ARG B 1 76 ? 3.902 -13.719 1.212 1 96.5 76 ARG B O 1
ATOM 1515 N N . SER B 1 77 ? 5.98 -14.32 0.732 1 97.69 77 SER B N 1
ATOM 1516 C CA . SER B 1 77 ? 5.871 -13.805 -0.629 1 97.69 77 SER B CA 1
ATOM 1517 C C . SER B 1 77 ? 6.438 -14.797 -1.642 1 97.69 77 SER B C 1
ATOM 1519 O O . SER B 1 77 ? 7.414 -15.492 -1.36 1 97.69 77 SER B O 1
ATOM 1521 N N . ILE B 1 78 ? 5.828 -14.852 -2.756 1 97.94 78 ILE B N 1
ATOM 1522 C CA . ILE B 1 78 ? 6.301 -15.578 -3.932 1 97.94 78 ILE B CA 1
ATOM 1523 C C . ILE B 1 78 ? 6.371 -14.625 -5.125 1 97.94 78 ILE B C 1
ATOM 1525 O O . ILE B 1 78 ? 5.422 -13.891 -5.398 1 97.94 78 ILE B O 1
ATOM 1529 N N . TYR B 1 79 ? 7.512 -14.602 -5.754 1 98.44 79 TYR B N 1
ATOM 1530 C CA . TYR B 1 79 ? 7.738 -13.781 -6.938 1 98.44 79 TYR B CA 1
ATOM 1531 C C . TYR B 1 79 ? 8.031 -14.641 -8.156 1 98.44 79 TYR B C 1
ATOM 1533 O O . TYR B 1 79 ? 8.742 -15.648 -8.055 1 98.44 79 TYR B O 1
ATOM 1541 N N . GLY B 1 80 ? 7.469 -14.281 -9.258 1 98.5 80 GLY B N 1
ATOM 1542 C CA . GLY B 1 80 ? 7.699 -15.023 -10.484 1 98.5 80 GLY B CA 1
ATOM 1543 C C . GLY B 1 80 ? 7.816 -14.141 -11.711 1 98.5 80 GLY B C 1
ATOM 1544 O O . GLY B 1 80 ? 7.488 -12.953 -11.656 1 98.5 80 GLY B O 1
ATOM 1545 N N . LYS B 1 81 ? 8.305 -14.766 -12.789 1 98.56 81 LYS B N 1
ATOM 1546 C CA . LYS B 1 81 ? 8.477 -14.055 -14.055 1 98.56 81 LYS B CA 1
ATOM 1547 C C . LYS B 1 81 ? 7.988 -14.898 -15.227 1 98.56 81 LYS B C 1
ATOM 1549 O O . LYS B 1 81 ? 8.039 -16.125 -15.172 1 98.56 81 LYS B O 1
ATOM 1554 N N . LYS B 1 82 ? 7.543 -14.297 -16.297 1 98.5 82 LYS B N 1
ATOM 1555 C CA . LYS B 1 82 ? 7.277 -14.812 -17.641 1 98.5 82 LYS B CA 1
ATOM 1556 C C . LYS B 1 82 ? 7.773 -13.844 -18.703 1 98.5 82 LYS B C 1
ATOM 1558 O O . LYS B 1 82 ? 7.074 -12.891 -19.078 1 98.5 82 LYS B O 1
ATOM 1563 N N . GLY B 1 83 ? 8.984 -14.109 -19.234 1 97.81 83 GLY B N 1
ATOM 1564 C CA . GLY B 1 83 ? 9.633 -13.094 -20.047 1 97.81 83 GLY B CA 1
ATOM 1565 C C . GLY B 1 83 ? 9.875 -11.805 -19.297 1 97.81 83 GLY B C 1
ATOM 1566 O O . GLY B 1 83 ? 10.492 -11.805 -18.219 1 97.81 83 GLY B O 1
ATOM 1567 N N . ALA B 1 84 ? 9.367 -10.711 -19.828 1 98.38 84 ALA B N 1
ATOM 1568 C CA . ALA B 1 84 ? 9.547 -9.406 -19.203 1 98.38 84 ALA B CA 1
ATOM 1569 C C . ALA B 1 84 ? 8.422 -9.117 -18.219 1 98.38 84 ALA B C 1
ATOM 1571 O O . ALA B 1 84 ? 8.492 -8.156 -17.453 1 98.38 84 ALA B O 1
ATOM 1572 N N . ASP B 1 85 ? 7.422 -9.922 -18.188 1 98.81 85 ASP B N 1
ATOM 1573 C CA . ASP B 1 85 ? 6.293 -9.773 -17.281 1 98.81 85 ASP B CA 1
ATOM 1574 C C . ASP B 1 85 ? 6.578 -10.445 -15.938 1 98.81 85 ASP B C 1
ATOM 1576 O O . ASP B 1 85 ? 7.586 -11.141 -15.789 1 98.81 85 ASP B O 1
ATOM 1580 N N . GLY B 1 86 ? 5.734 -10.172 -14.953 1 98.81 86 GLY B N 1
ATOM 1581 C CA . GLY B 1 86 ? 5.965 -10.828 -13.672 1 98.81 86 GLY B CA 1
ATOM 1582 C C . GLY B 1 86 ? 4.719 -10.93 -12.82 1 98.81 86 GLY B C 1
ATOM 1583 O O . GLY B 1 86 ? 3.646 -10.469 -13.219 1 98.81 86 GLY B O 1
ATOM 1584 N N . ILE B 1 87 ? 4.879 -11.617 -11.703 1 98.88 87 ILE B N 1
ATOM 1585 C CA . ILE B 1 87 ? 3.793 -11.836 -10.75 1 98.88 87 ILE B CA 1
ATOM 1586 C C . ILE B 1 87 ? 4.324 -11.695 -9.32 1 98.88 87 ILE B C 1
ATOM 1588 O O . ILE B 1 87 ? 5.453 -12.102 -9.031 1 98.88 87 ILE B O 1
ATOM 1592 N N . VAL B 1 88 ? 3.578 -11.031 -8.492 1 98.88 88 VAL B N 1
ATOM 1593 C CA . VAL B 1 88 ? 3.824 -10.891 -7.059 1 98.88 88 VAL B CA 1
ATOM 1594 C C . VAL B 1 88 ? 2.672 -11.508 -6.273 1 98.88 88 VAL B C 1
ATOM 1596 O O . VAL B 1 88 ? 1.512 -11.133 -6.461 1 98.88 88 VAL B O 1
ATOM 1599 N N . ILE B 1 89 ? 2.957 -12.492 -5.457 1 98.88 89 ILE B N 1
ATOM 1600 C CA . ILE B 1 89 ? 1.975 -13.164 -4.617 1 98.88 89 ILE B CA 1
ATOM 1601 C C . ILE B 1 89 ? 2.35 -12.992 -3.146 1 98.88 89 ILE B C 1
ATOM 1603 O O . ILE B 1 89 ? 3.457 -13.352 -2.736 1 98.88 89 ILE B O 1
ATOM 1607 N N . VAL B 1 90 ? 1.447 -12.438 -2.373 1 98.88 90 VAL B N 1
ATOM 1608 C CA . VAL B 1 90 ? 1.769 -12.117 -0.985 1 98.88 90 VAL B CA 1
ATOM 1609 C C . VAL B 1 90 ? 0.676 -12.664 -0.066 1 98.88 90 VAL B C 1
ATOM 1611 O O . VAL B 1 90 ? -0.511 -12.414 -0.29 1 98.88 90 VAL B O 1
ATOM 1614 N N . LYS B 1 91 ? 1.124 -13.391 0.897 1 98.62 91 LYS B N 1
ATOM 1615 C CA . LYS B 1 91 ? 0.217 -13.977 1.878 1 98.62 91 LYS B CA 1
ATOM 1616 C C . LYS B 1 91 ? -0.075 -13 3.014 1 98.62 91 LYS B C 1
ATOM 1618 O O . LYS B 1 91 ? 0.827 -12.312 3.494 1 98.62 91 LYS B O 1
ATOM 1623 N N . THR B 1 92 ? -1.333 -12.883 3.436 1 98.56 92 THR B N 1
ATOM 1624 C CA . THR B 1 92 ? -1.742 -12.172 4.641 1 98.56 92 THR B CA 1
ATOM 1625 C C . THR B 1 92 ? -2.205 -13.148 5.715 1 98.56 92 THR B C 1
ATOM 1627 O O . THR B 1 92 ? -1.838 -14.328 5.691 1 98.56 92 THR B O 1
ATOM 1630 N N . LYS B 1 93 ? -2.969 -12.672 6.738 1 98.38 93 LYS B N 1
ATOM 1631 C CA . LYS B 1 93 ? -3.428 -13.57 7.797 1 98.38 93 LYS B CA 1
ATOM 1632 C C . LYS B 1 93 ? -4.504 -14.523 7.285 1 98.38 93 LYS B C 1
ATOM 1634 O O . LYS B 1 93 ? -4.543 -15.688 7.68 1 98.38 93 LYS B O 1
ATOM 1639 N N . GLN B 1 94 ? -5.355 -14.016 6.305 1 98.5 94 GLN B N 1
ATOM 1640 C CA . GLN B 1 94 ? -6.5 -14.828 5.887 1 98.5 94 GLN B CA 1
ATOM 1641 C C . GLN B 1 94 ? -6.547 -14.969 4.367 1 98.5 94 GLN B C 1
ATOM 1643 O O . GLN B 1 94 ? -7.25 -15.828 3.842 1 98.5 94 GLN B O 1
ATOM 1648 N N . ALA B 1 95 ? -5.855 -14.102 3.684 1 98.75 95 ALA B N 1
ATOM 1649 C CA . ALA B 1 95 ? -5.969 -14.031 2.229 1 98.75 95 ALA B CA 1
ATOM 1650 C C . ALA B 1 95 ? -4.602 -14.141 1.564 1 98.75 95 ALA B C 1
ATOM 1652 O O . ALA B 1 95 ? -3.572 -14.125 2.244 1 98.75 95 ALA B O 1
ATOM 1653 N N . ILE B 1 96 ? -4.621 -14.297 0.333 1 98.88 96 ILE B N 1
ATOM 1654 C CA . ILE B 1 96 ? -3.453 -14.234 -0.536 1 98.88 96 ILE B CA 1
ATOM 1655 C C . ILE B 1 96 ? -3.729 -13.281 -1.696 1 98.88 96 ILE B C 1
ATOM 1657 O O . ILE B 1 96 ? -4.75 -13.398 -2.375 1 98.88 96 ILE B O 1
ATOM 1661 N N . LEU B 1 97 ? -2.871 -12.305 -1.857 1 98.94 97 LEU B N 1
ATOM 1662 C CA . LEU B 1 97 ? -2.938 -11.398 -3 1 98.94 97 LEU B CA 1
ATOM 1663 C C . LEU B 1 97 ? -2.145 -11.953 -4.18 1 98.94 97 LEU B C 1
ATOM 1665 O O . LEU B 1 97 ? -0.99 -12.359 -4.02 1 98.94 97 LEU B O 1
ATOM 1669 N N . VAL B 1 98 ? -2.727 -12 -5.316 1 98.94 98 VAL B N 1
ATOM 1670 C CA . VAL B 1 98 ? -2.102 -12.438 -6.562 1 98.94 98 VAL B CA 1
ATOM 1671 C C . VAL B 1 98 ? -2.139 -11.305 -7.582 1 98.94 98 VAL B C 1
ATOM 1673 O O . VAL B 1 98 ? -3.215 -10.867 -7.996 1 98.94 98 VAL B O 1
ATOM 1676 N N . ALA B 1 99 ? -0.993 -10.82 -8.039 1 98.94 99 ALA B N 1
ATOM 1677 C CA . ALA B 1 99 ? -0.98 -9.656 -8.914 1 98.94 99 ALA B CA 1
ATOM 1678 C C . ALA B 1 99 ? 0.064 -9.805 -10.016 1 98.94 99 ALA B C 1
ATOM 1680 O O . ALA B 1 99 ? 1.212 -10.164 -9.75 1 98.94 99 ALA B O 1
ATOM 1681 N N . GLU B 1 100 ? -0.369 -9.492 -11.203 1 98.94 100 GLU B N 1
ATOM 1682 C CA . GLU B 1 100 ? 0.536 -9.531 -12.352 1 98.94 100 GLU B CA 1
ATOM 1683 C C . GLU B 1 100 ? 0.894 -8.125 -12.82 1 98.94 100 GLU B C 1
ATOM 1685 O O . GLU B 1 100 ? 0.047 -7.227 -12.812 1 98.94 100 GLU B O 1
ATOM 1690 N N . TYR B 1 101 ? 2.145 -7.957 -13.195 1 98.88 101 TYR B N 1
ATOM 1691 C CA . TYR B 1 101 ? 2.557 -6.746 -13.898 1 98.88 101 TYR B CA 1
ATOM 1692 C C . TYR B 1 101 ? 3.148 -7.086 -15.266 1 98.88 101 TYR B C 1
ATOM 1694 O O . TYR B 1 101 ? 3.678 -8.18 -15.469 1 98.88 101 TYR B O 1
ATOM 1702 N N . VAL B 1 102 ? 3.047 -6.191 -16.172 1 98.75 102 VAL B N 1
ATOM 1703 C CA . VAL B 1 102 ? 3.479 -6.406 -17.547 1 98.75 102 VAL B CA 1
ATOM 1704 C C . VAL B 1 102 ? 4.457 -5.309 -17.953 1 98.75 102 VAL B C 1
ATOM 1706 O O . VAL B 1 102 ? 4.293 -4.145 -17.578 1 98.75 102 VAL B O 1
ATOM 1709 N N . ALA B 1 103 ? 5.43 -5.75 -18.719 1 98.38 103 ALA B N 1
ATOM 1710 C CA . ALA B 1 103 ? 6.332 -4.75 -19.281 1 98.38 103 ALA B CA 1
ATOM 1711 C C . ALA B 1 103 ? 5.551 -3.615 -19.938 1 98.38 103 ALA B C 1
ATOM 1713 O O . ALA B 1 103 ? 4.512 -3.85 -20.562 1 98.38 103 ALA B O 1
ATOM 1714 N N . PRO B 1 104 ? 6.059 -2.381 -19.766 1 98.31 104 PRO B N 1
ATOM 1715 C CA . PRO B 1 104 ? 7.391 -1.985 -19.297 1 98.31 104 PRO B CA 1
ATOM 1716 C C . PRO B 1 104 ? 7.477 -1.863 -17.781 1 98.31 104 PRO B C 1
ATOM 1718 O O . PRO B 1 104 ? 8.539 -1.561 -17.234 1 98.31 104 PRO B O 1
ATOM 1721 N N . THR B 1 105 ? 6.363 -2.145 -17 1 98.12 105 THR B N 1
ATOM 1722 C CA . THR B 1 105 ? 6.438 -2.152 -15.547 1 98.12 105 THR B CA 1
ATOM 1723 C C . THR B 1 105 ? 7.43 -3.207 -15.062 1 98.12 105 THR B C 1
ATOM 1725 O O . THR B 1 105 ? 7.457 -4.324 -15.586 1 98.12 105 THR B O 1
ATOM 1728 N N . GLN B 1 106 ? 8.188 -2.764 -14.086 1 97.62 106 GLN B N 1
ATOM 1729 C CA . GLN B 1 106 ? 9.164 -3.68 -13.5 1 97.62 106 GLN B CA 1
ATOM 1730 C C . GLN B 1 106 ? 8.805 -4.027 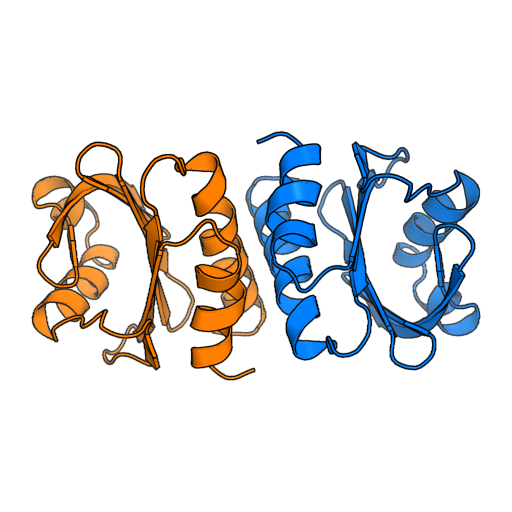-12.062 1 97.62 106 GLN B C 1
ATOM 1732 O O . GLN B 1 106 ? 8.008 -3.334 -11.43 1 97.62 106 GLN B O 1
ATOM 1737 N N . ALA B 1 107 ? 9.453 -5.02 -11.5 1 97.56 107 ALA B N 1
ATOM 1738 C CA . ALA B 1 107 ? 9.156 -5.559 -10.18 1 97.56 107 ALA B CA 1
ATOM 1739 C C . ALA B 1 107 ? 9.289 -4.477 -9.109 1 97.56 107 ALA B C 1
ATOM 1741 O O . ALA B 1 107 ? 8.43 -4.352 -8.234 1 97.56 107 ALA B O 1
ATOM 1742 N N . PRO B 1 108 ? 10.32 -3.662 -9.211 1 95.75 108 PRO B N 1
ATOM 1743 C CA . PRO B 1 108 ? 10.484 -2.674 -8.141 1 95.75 108 PRO B CA 1
ATOM 1744 C C . PRO B 1 108 ? 9.32 -1.688 -8.062 1 95.75 108 PRO B C 1
ATOM 1746 O O . PRO B 1 108 ? 9.062 -1.116 -7.004 1 95.75 108 PRO B O 1
ATOM 1749 N N . GLU B 1 109 ? 8.594 -1.51 -9.195 1 96.44 109 GLU B N 1
ATOM 1750 C CA . GLU B 1 109 ? 7.441 -0.614 -9.227 1 96.44 109 GLU B CA 1
ATOM 1751 C C . GLU B 1 109 ? 6.188 -1.311 -8.711 1 96.44 109 GLU B C 1
ATOM 1753 O O . GLU B 1 109 ? 5.32 -0.673 -8.109 1 96.44 109 GLU B O 1
ATOM 1758 N N . ALA B 1 110 ? 6.059 -2.617 -8.945 1 98.25 110 ALA B N 1
ATOM 1759 C CA . ALA B 1 110 ? 4.836 -3.367 -8.68 1 98.25 110 ALA B CA 1
ATOM 1760 C C . ALA B 1 110 ? 4.852 -3.955 -7.27 1 98.25 110 ALA B C 1
ATOM 1762 O O . ALA B 1 110 ? 3.822 -3.975 -6.59 1 98.25 110 ALA B O 1
ATOM 1763 N N . THR B 1 111 ? 6.023 -4.32 -6.797 1 98.19 111 THR B N 1
ATOM 1764 C CA . THR B 1 111 ? 6.152 -5.102 -5.574 1 98.19 111 THR B CA 1
ATOM 1765 C C . THR B 1 111 ? 5.691 -4.293 -4.363 1 98.19 111 THR B C 1
ATOM 1767 O O . THR B 1 111 ? 4.898 -4.777 -3.555 1 98.19 111 THR B O 1
ATOM 1770 N N . PRO B 1 112 ? 6.055 -3.002 -4.277 1 97.56 112 PRO B N 1
ATOM 1771 C CA . PRO B 1 112 ? 5.621 -2.25 -3.098 1 97.56 112 PRO B CA 1
ATOM 1772 C C . PRO B 1 112 ? 4.109 -2.037 -3.055 1 97.56 112 PRO B C 1
ATOM 1774 O O . PRO B 1 112 ? 3.531 -1.91 -1.973 1 97.56 112 PRO B O 1
ATOM 1777 N N . ILE B 1 113 ? 3.492 -2.078 -4.203 1 98.31 113 ILE B N 1
ATOM 1778 C CA . ILE B 1 113 ? 2.043 -1.92 -4.266 1 98.31 113 ILE B CA 1
ATOM 1779 C C . ILE B 1 113 ? 1.364 -3.131 -3.629 1 98.31 113 ILE B C 1
ATOM 1781 O O . ILE B 1 113 ? 0.515 -2.982 -2.748 1 98.31 113 ILE B O 1
ATOM 1785 N N . VAL B 1 114 ? 1.793 -4.273 -3.967 1 98.88 114 VAL B N 1
ATOM 1786 C CA . VAL B 1 114 ? 1.165 -5.51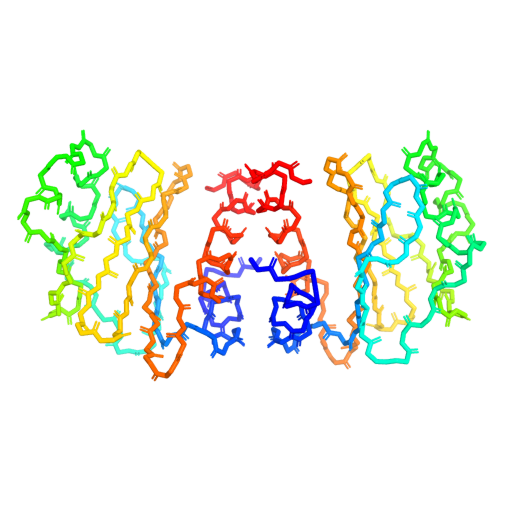2 -3.512 1 98.88 114 VAL B CA 1
ATOM 1787 C C . VAL B 1 114 ? 1.521 -5.762 -2.047 1 98.88 114 VAL B C 1
ATOM 1789 O O . VAL B 1 114 ? 0.646 -6.07 -1.234 1 98.88 114 VAL B O 1
ATOM 1792 N N . GLU B 1 115 ? 2.791 -5.598 -1.729 1 98.56 115 GLU B N 1
ATOM 1793 C CA . GLU B 1 115 ? 3.227 -5.797 -0.349 1 98.56 115 GLU B CA 1
ATOM 1794 C C . GLU B 1 115 ? 2.627 -4.742 0.577 1 98.56 115 GLU B C 1
ATOM 1796 O O . GLU B 1 115 ? 2.305 -5.035 1.731 1 98.56 115 GLU B O 1
ATOM 1801 N N . GLY B 1 116 ? 2.535 -3.533 0.04 1 98.44 116 GLY B N 1
ATOM 1802 C CA . GLY B 1 116 ? 1.893 -2.502 0.839 1 98.44 116 GLY B CA 1
ATOM 1803 C C . GLY B 1 116 ? 0.45 -2.824 1.183 1 98.44 116 GLY B C 1
ATOM 1804 O O . GLY B 1 116 ? 0.034 -2.68 2.334 1 98.44 116 GLY B O 1
ATOM 1805 N N . LEU B 1 117 ? -0.297 -3.273 0.217 1 98.62 117 LEU B N 1
ATOM 1806 C CA . LEU B 1 117 ? -1.681 -3.654 0.483 1 98.62 117 LEU B CA 1
ATOM 1807 C C . LEU B 1 117 ? -1.743 -4.863 1.409 1 98.62 117 LEU B C 1
ATOM 1809 O O . LEU B 1 117 ? -2.596 -4.926 2.299 1 98.62 117 LEU B O 1
ATOM 1813 N N . ALA B 1 118 ? -0.879 -5.816 1.216 1 98.88 118 ALA B N 1
ATOM 1814 C CA . ALA B 1 118 ? -0.825 -6.98 2.098 1 98.88 118 ALA B CA 1
ATOM 1815 C C . ALA B 1 118 ? -0.578 -6.559 3.545 1 98.88 118 ALA B C 1
ATOM 1817 O O . ALA B 1 118 ? -1.265 -7.023 4.457 1 98.88 118 ALA B O 1
ATOM 1818 N N . ASP B 1 119 ? 0.394 -5.684 3.699 1 98.44 119 ASP B N 1
ATOM 1819 C CA . ASP B 1 119 ? 0.725 -5.211 5.039 1 98.44 119 ASP B CA 1
ATOM 1820 C C . ASP B 1 119 ? -0.458 -4.477 5.672 1 98.44 119 ASP B C 1
ATOM 1822 O O . ASP B 1 119 ? -0.754 -4.668 6.852 1 98.44 119 ASP B O 1
ATOM 1826 N N . TYR B 1 120 ? -1.091 -3.662 4.875 1 98.12 120 TYR B N 1
ATOM 1827 C CA . TYR B 1 120 ? -2.293 -2.984 5.348 1 98.12 120 TYR B CA 1
ATOM 1828 C C . TYR B 1 120 ? -3.346 -3.99 5.801 1 98.12 120 TYR B C 1
ATOM 1830 O O . TYR B 1 120 ? -3.893 -3.873 6.898 1 98.12 120 TYR B O 1
ATOM 1838 N N . LEU B 1 121 ? -3.639 -4.984 5 1 98.44 121 LEU B N 1
ATOM 1839 C CA . LEU B 1 121 ? -4.652 -5.988 5.309 1 98.44 121 LEU B CA 1
ATOM 1840 C C . LEU B 1 121 ? -4.273 -6.777 6.555 1 98.44 121 LEU B C 1
ATOM 1842 O O . LEU B 1 1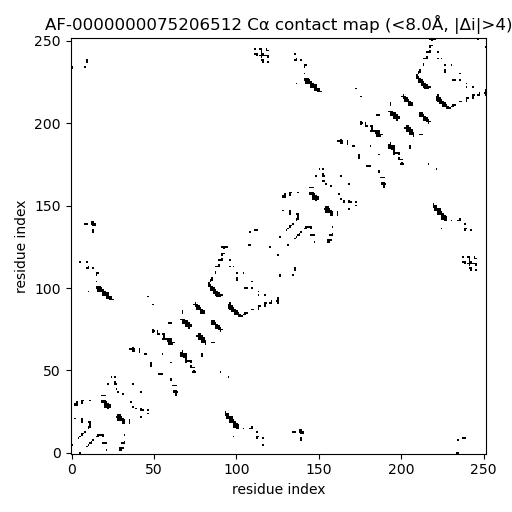21 ? -5.133 -7.102 7.379 1 98.44 121 LEU B O 1
ATOM 1846 N N . ILE B 1 122 ? -2.994 -7.094 6.711 1 98.19 122 ILE B N 1
ATOM 1847 C CA . ILE B 1 122 ? -2.523 -7.754 7.926 1 98.19 122 ILE B CA 1
ATOM 1848 C C . ILE B 1 122 ? -2.809 -6.867 9.133 1 98.19 122 ILE B C 1
ATOM 1850 O O . ILE B 1 122 ? -3.312 -7.348 10.156 1 98.19 122 ILE B O 1
ATOM 1854 N N . ASN B 1 123 ? -2.508 -5.621 8.961 1 96.25 123 ASN B N 1
ATOM 1855 C CA . ASN B 1 123 ? -2.658 -4.691 10.078 1 96.25 123 ASN B CA 1
ATOM 1856 C C . ASN B 1 123 ? -4.125 -4.508 10.461 1 96.25 123 ASN B C 1
ATOM 1858 O O . ASN B 1 123 ? -4.438 -4.254 11.625 1 96.25 123 ASN B O 1
ATOM 1862 N N . VAL B 1 124 ? -5.016 -4.645 9.492 1 95.69 124 VAL B N 1
ATOM 1863 C CA . VAL B 1 124 ? -6.426 -4.473 9.82 1 95.69 124 VAL B CA 1
ATOM 1864 C C . VAL B 1 124 ? -7.066 -5.836 10.078 1 95.69 124 VAL B C 1
ATOM 1866 O O . VAL B 1 124 ? -8.289 -5.949 10.156 1 95.69 124 VAL B O 1
ATOM 1869 N N . GLY B 1 125 ? -6.289 -6.902 10.078 1 96.88 125 GLY B N 1
ATOM 1870 C CA . GLY B 1 125 ? -6.742 -8.164 10.641 1 96.88 125 GLY B CA 1
ATOM 1871 C C . GLY B 1 125 ? -7.074 -9.203 9.586 1 96.88 125 GLY B C 1
ATOM 1872 O O . GLY B 1 125 ? -7.652 -10.242 9.898 1 96.88 125 GLY B O 1
ATOM 1873 N N . TYR B 1 126 ? -6.695 -8.828 8.375 1 96.81 126 TYR B N 1
ATOM 1874 C CA . TYR B 1 126 ? -6.984 -9.773 7.297 1 96.81 126 TYR B CA 1
ATOM 1875 C C . TYR B 1 126 ? -5.715 -10.461 6.82 1 96.81 126 TYR B C 1
ATOM 1877 O O . TYR B 1 126 ? -4.66 -9.836 6.719 1 96.81 126 TYR B O 1
#